Protein AF-A0A5N6D4D4-F1 (afdb_monomer)

Foldseek 3Di:
DDDPVVVCCPPVVNVDPDDDDDDLVRVQVVVQVCLQPDPFDKDKWWWAQDPDPPPVRHRPIDTDDQVVQCVFLVDRLLPDDWQAQVVVVCVSRVRPRTFKMKIFAWGAHPLQVVPDDGQWADDPDPFKIKGKTFTQKMWMWGWDFDDPDPGSIGIHIDIADRNGTWIWIAMFTWDKDWDPCVVPVVVPPPVVNVVLVVVCVVPVPPPDTDIDGDGPPPVRVVRVDQIDGPPDDPPDPVRVVCVPPVSHD

Solvent-accessible surface area (backbone atoms only — not comparable to full-atom values): 14649 Å² total; per-residue (Å²): 134,91,55,81,80,79,65,59,73,84,42,76,91,72,72,61,95,75,84,92,84,81,50,64,66,54,55,30,53,52,50,50,52,50,30,50,67,48,84,52,68,79,45,69,49,30,30,22,69,46,84,62,84,52,76,92,43,65,88,37,67,40,82,46,59,65,67,60,42,43,74,65,32,71,49,62,69,85,74,49,61,55,68,39,51,36,73,71,47,41,77,49,34,52,88,57,47,66,44,36,35,39,37,40,17,57,20,37,43,76,77,15,60,88,67,50,78,66,44,56,41,86,50,98,50,95,54,36,34,37,38,36,49,47,38,51,42,42,37,39,24,30,73,41,82,39,63,82,93,57,79,64,26,23,26,45,42,51,65,57,48,67,55,59,48,55,36,40,37,33,49,28,42,59,42,80,46,83,44,58,55,89,86,45,41,89,83,41,60,68,68,58,51,53,54,51,56,54,52,47,72,77,37,88,63,91,83,75,84,48,63,54,78,38,77,37,78,83,64,40,81,78,38,87,51,76,68,42,70,51,96,59,66,79,93,34,69,70,45,51,53,41,44,57,71,72,70,43,125

Structure (mmCIF, N/CA/C/O backbone):
data_AF-A0A5N6D4D4-F1
#
_entry.id   AF-A0A5N6D4D4-F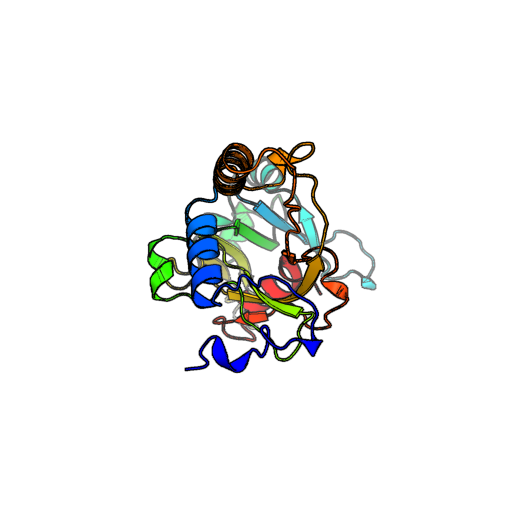1
#
loop_
_atom_site.group_PDB
_atom_site.id
_atom_site.type_symbol
_atom_site.label_atom_id
_atom_site.label_alt_id
_atom_site.label_comp_id
_atom_site.label_asym_id
_atom_site.label_entity_id
_atom_site.label_seq_id
_atom_site.pdbx_PDB_ins_code
_atom_site.Cartn_x
_atom_site.Cartn_y
_atom_site.Cartn_z
_atom_site.occupancy
_atom_site.B_iso_or_equiv
_atom_site.auth_seq_id
_atom_site.auth_comp_id
_atom_site.auth_asym_id
_atom_site.auth_atom_id
_atom_site.pdbx_PDB_model_num
ATOM 1 N N . MET A 1 1 ? -1.996 -14.706 28.372 1.00 36.59 1 MET A N 1
ATOM 2 C CA . MET A 1 1 ? -3.204 -13.914 28.051 1.00 36.59 1 MET A CA 1
ATOM 3 C C . MET A 1 1 ? -3.271 -12.768 29.044 1.00 36.59 1 MET A C 1
ATOM 5 O O . MET A 1 1 ? -3.453 -13.036 30.222 1.00 36.59 1 MET A O 1
ATOM 9 N N . ASN A 1 2 ? -3.067 -11.525 28.604 1.00 40.97 2 ASN A N 1
ATOM 10 C CA . ASN A 1 2 ? -3.235 -10.360 29.477 1.00 40.97 2 ASN A CA 1
ATOM 11 C C . ASN A 1 2 ? -4.727 -10.016 29.513 1.00 40.97 2 ASN A C 1
ATOM 13 O O . ASN A 1 2 ? -5.276 -9.545 28.520 1.00 40.97 2 ASN A O 1
ATOM 17 N N . ASN A 1 3 ? -5.387 -10.354 30.620 1.00 45.22 3 ASN A N 1
ATOM 18 C CA . ASN A 1 3 ? -6.798 -10.061 30.861 1.00 45.22 3 ASN A CA 1
ATOM 19 C C . ASN A 1 3 ? -6.965 -8.599 31.330 1.00 45.22 3 ASN A C 1
ATOM 21 O O . ASN A 1 3 ? -6.009 -7.998 31.821 1.00 45.22 3 ASN A O 1
ATOM 25 N N . ALA A 1 4 ? -8.170 -8.035 31.219 1.00 50.56 4 ALA A N 1
ATOM 26 C CA . ALA A 1 4 ? -8.501 -6.651 31.586 1.00 50.56 4 ALA A CA 1
ATOM 27 C C . ALA A 1 4 ? -8.098 -6.270 33.030 1.00 50.56 4 ALA A C 1
ATOM 29 O O . ALA A 1 4 ? -7.814 -5.107 33.304 1.00 50.56 4 ALA A O 1
ATOM 30 N N . GLN A 1 5 ? -7.984 -7.256 33.929 1.00 55.12 5 GLN A N 1
ATOM 31 C CA . GLN A 1 5 ? -7.515 -7.079 35.310 1.00 55.12 5 GLN A CA 1
ATOM 32 C C . GLN A 1 5 ? -6.081 -6.539 35.429 1.00 55.12 5 GLN A C 1
ATOM 34 O O . GLN A 1 5 ? -5.747 -5.936 36.442 1.00 55.12 5 GLN A O 1
ATOM 39 N N . ALA A 1 6 ? -5.237 -6.707 34.406 1.00 60.06 6 ALA A N 1
ATOM 40 C CA . ALA A 1 6 ? -3.868 -6.189 34.419 1.00 60.06 6 ALA A CA 1
ATOM 41 C C . ALA A 1 6 ? -3.790 -4.661 34.243 1.00 60.06 6 ALA A C 1
ATOM 43 O O . ALA A 1 6 ? -2.719 -4.084 34.400 1.00 60.06 6 ALA A O 1
ATOM 44 N N . SER A 1 7 ? -4.895 -4.002 33.878 1.00 57.81 7 SER A N 1
ATOM 45 C CA . SER A 1 7 ? -4.871 -2.583 33.527 1.00 57.81 7 SER A CA 1
ATOM 46 C C . SER A 1 7 ? -5.023 -1.638 34.730 1.00 57.81 7 SER A C 1
ATOM 48 O O . SER A 1 7 ? -4.896 -0.439 34.536 1.00 57.81 7 SER A O 1
ATOM 50 N N . HIS A 1 8 ? -5.284 -2.137 35.949 1.00 65.69 8 HIS A N 1
ATOM 51 C CA . HIS A 1 8 ? -5.485 -1.356 37.192 1.00 65.69 8 HIS A CA 1
ATOM 52 C C . HIS A 1 8 ? -6.479 -0.174 37.110 1.00 65.69 8 HIS A C 1
ATOM 54 O O . HIS A 1 8 ? -6.595 0.592 38.059 1.00 65.69 8 HIS A O 1
ATOM 60 N N . LEU A 1 9 ? -7.257 -0.056 36.028 1.00 62.72 9 LEU A N 1
ATOM 61 C CA . LEU A 1 9 ? -8.084 1.119 35.720 1.00 62.72 9 LEU A CA 1
ATOM 62 C C . LEU A 1 9 ? -9.236 1.356 36.712 1.00 62.72 9 LEU A C 1
ATOM 64 O O . LEU A 1 9 ? -9.821 2.429 36.716 1.00 62.72 9 LEU A O 1
ATOM 68 N N . SER A 1 10 ? -9.548 0.371 37.556 1.00 64.31 10 SER A N 1
ATOM 69 C CA . SER A 1 10 ? -10.516 0.485 38.648 1.00 64.31 10 SER A CA 1
ATOM 70 C C . SER A 1 10 ? -9.907 0.995 39.961 1.00 64.31 10 SER A C 1
ATOM 72 O O . SER A 1 10 ? -10.592 0.967 40.982 1.00 64.31 10 SER A O 1
ATOM 74 N N . SER A 1 11 ? -8.618 1.369 39.992 1.00 70.81 11 SER A N 1
ATOM 75 C CA . SER A 1 11 ? -8.040 1.988 41.190 1.00 70.81 11 SER A CA 1
ATOM 76 C C . SER A 1 11 ? -8.720 3.328 41.447 1.00 70.81 11 SER A C 1
ATOM 78 O O . SER A 1 11 ? -8.802 4.165 40.547 1.00 70.81 11 SER A O 1
ATOM 80 N N . ALA A 1 12 ? -9.150 3.545 42.692 1.00 70.50 12 ALA A N 1
ATOM 81 C CA . ALA A 1 12 ? -9.706 4.821 43.132 1.00 70.50 12 ALA A CA 1
ATOM 82 C C . ALA A 1 12 ? -8.716 5.986 42.930 1.00 70.50 12 ALA A C 1
ATOM 84 O O . ALA A 1 12 ? -9.143 7.124 42.759 1.00 70.50 12 ALA A O 1
ATOM 85 N N . ASP A 1 13 ? -7.411 5.693 42.867 1.00 75.50 13 ASP A N 1
ATOM 86 C CA . ASP A 1 13 ? -6.347 6.672 42.617 1.00 75.50 13 ASP A CA 1
ATOM 87 C C . ASP A 1 13 ? -6.445 7.343 41.236 1.00 75.50 13 ASP A C 1
ATOM 89 O O . ASP A 1 13 ? -5.885 8.419 41.037 1.00 75.50 13 ASP A O 1
ATOM 93 N N . TYR A 1 14 ? -7.145 6.725 40.276 1.00 70.69 14 TYR A N 1
ATOM 94 C CA . TYR A 1 14 ? -7.327 7.280 38.932 1.00 70.69 14 TYR A CA 1
ATOM 95 C C . TYR A 1 14 ? -8.563 8.181 38.800 1.00 70.69 14 TYR A C 1
ATOM 97 O O . TYR A 1 14 ? -8.671 8.906 37.816 1.00 70.69 14 TYR A O 1
ATOM 105 N N . GLY A 1 15 ? -9.483 8.157 39.773 1.00 67.38 15 GLY A N 1
ATOM 106 C CA . GLY A 1 15 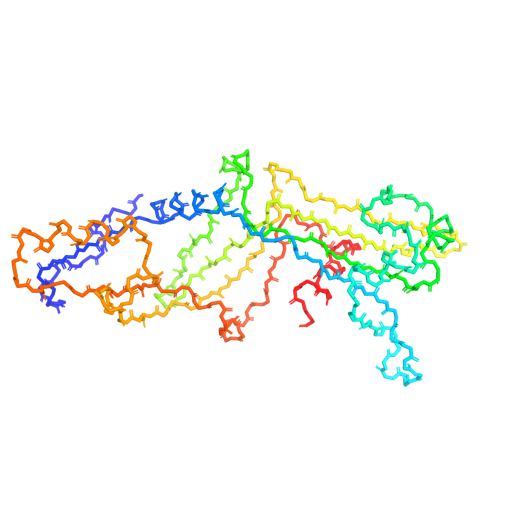? -10.640 9.060 39.811 1.00 67.38 15 GLY A CA 1
ATOM 107 C C . GLY A 1 15 ? -11.682 8.866 38.700 1.00 67.38 15 GLY A C 1
ATOM 108 O O . GLY A 1 15 ? -12.474 9.773 38.468 1.00 67.38 15 GLY A O 1
ATOM 109 N N . TYR A 1 16 ? -11.691 7.722 38.006 1.00 68.00 16 TYR A N 1
ATOM 110 C CA . TYR A 1 16 ? -12.704 7.402 36.993 1.00 68.00 16 TYR A CA 1
ATOM 111 C C . TYR A 1 16 ? -13.916 6.696 37.617 1.00 68.00 16 TYR A C 1
ATOM 113 O O . TYR A 1 16 ? -13.750 5.708 38.332 1.00 68.00 16 TYR A O 1
ATOM 121 N N . ASP A 1 17 ? -15.131 7.140 37.281 1.00 65.12 17 ASP A N 1
ATOM 122 C CA . ASP A 1 17 ? -16.377 6.493 37.728 1.00 65.12 17 ASP A CA 1
ATOM 123 C C . ASP A 1 17 ? -16.655 5.173 36.988 1.00 65.12 17 ASP A C 1
ATOM 125 O O . ASP A 1 17 ? -17.178 4.214 37.557 1.00 65.12 17 ASP A O 1
ATOM 129 N N . PHE A 1 18 ? -16.285 5.100 35.706 1.00 62.00 18 PHE A N 1
ATOM 130 C CA . PHE A 1 18 ? -16.355 3.886 34.899 1.00 62.00 18 PHE A CA 1
ATOM 131 C C . PHE A 1 18 ? -15.291 3.905 33.800 1.00 62.00 18 PHE A C 1
ATOM 133 O O . PHE A 1 18 ? -14.863 4.959 33.334 1.00 62.00 18 PHE A O 1
ATOM 140 N N . VAL A 1 19 ? -14.873 2.718 33.360 1.00 65.31 19 VAL A N 1
ATOM 141 C CA . VAL A 1 19 ? -13.868 2.560 32.306 1.00 65.31 19 VAL A CA 1
ATOM 142 C C . VAL A 1 19 ? -14.358 1.550 31.282 1.00 65.31 19 VAL A C 1
ATOM 144 O O . VAL A 1 19 ? -14.679 0.411 31.620 1.00 65.31 19 VAL A O 1
ATOM 147 N N . VAL A 1 20 ? -14.378 1.961 30.014 1.00 68.19 20 VAL A N 1
ATOM 148 C CA . VAL A 1 20 ? -14.686 1.089 28.877 1.00 68.19 20 VAL A CA 1
ATOM 149 C C . VAL A 1 20 ? -13.394 0.801 28.124 1.00 68.19 20 VAL A C 1
ATOM 151 O O . VAL A 1 20 ? -12.689 1.715 27.708 1.00 68.19 20 VAL A O 1
ATOM 154 N N . ALA A 1 21 ? -13.078 -0.479 27.941 1.00 70.75 21 ALA A N 1
ATOM 155 C CA . ALA A 1 21 ? -11.877 -0.918 27.241 1.00 70.75 21 ALA A CA 1
ATOM 156 C C . ALA A 1 21 ? -12.230 -1.859 26.086 1.00 70.75 21 ALA A C 1
ATOM 158 O O . ALA A 1 21 ? -13.178 -2.639 26.163 1.00 70.75 21 ALA A O 1
ATOM 159 N N . THR A 1 22 ? -11.423 -1.820 25.026 1.00 78.94 22 THR A N 1
ATOM 160 C CA . THR A 1 22 ? -11.503 -2.763 23.905 1.00 78.94 22 THR A CA 1
ATOM 161 C C . THR A 1 22 ? -10.192 -3.525 23.751 1.00 78.94 22 THR A C 1
ATOM 163 O O . THR A 1 22 ? -9.123 -3.065 24.159 1.00 78.94 22 THR A O 1
ATOM 166 N N . THR A 1 23 ? -10.257 -4.720 23.169 1.00 85.62 23 THR A N 1
ATOM 167 C CA . THR A 1 23 ? -9.063 -5.529 22.910 1.00 85.62 23 THR A CA 1
ATOM 168 C C . THR A 1 23 ? -8.414 -5.111 21.591 1.00 85.62 23 THR A C 1
ATOM 170 O O . THR A 1 23 ? -9.090 -4.683 20.655 1.00 85.62 23 THR A O 1
ATOM 173 N N . GLN A 1 24 ? -7.097 -5.316 21.459 1.00 86.75 24 GLN A N 1
ATOM 174 C CA . GLN A 1 24 ? -6.412 -5.143 20.169 1.00 86.75 24 GLN A CA 1
ATOM 175 C C . GLN A 1 24 ? -7.059 -6.012 19.078 1.00 86.75 24 GLN A C 1
ATOM 177 O O . GLN A 1 24 ? -7.160 -5.589 17.929 1.00 86.75 24 GLN A O 1
ATOM 182 N N . GLN A 1 25 ? -7.536 -7.208 19.437 1.00 90.00 25 GLN A N 1
ATOM 183 C CA . GLN A 1 25 ? -8.268 -8.076 18.519 1.00 90.00 25 GLN A CA 1
ATOM 184 C C . GLN A 1 25 ? -9.569 -7.423 18.035 1.00 90.00 25 GLN A C 1
ATOM 186 O O . GLN A 1 25 ? -9.845 -7.461 16.840 1.00 90.00 25 GLN A O 1
ATOM 191 N N . GLY A 1 26 ? -10.332 -6.790 18.932 1.00 88.12 26 GLY A N 1
ATOM 192 C CA . GLY A 1 26 ? -11.548 -6.050 18.592 1.00 88.12 26 GLY A CA 1
ATOM 193 C C . GLY A 1 26 ? -11.273 -4.884 17.643 1.00 88.12 26 GLY A C 1
ATOM 194 O O . GLY A 1 26 ? -11.908 -4.793 16.594 1.00 88.12 26 GLY A O 1
ATOM 195 N N . ILE A 1 27 ? -10.262 -4.060 17.947 1.00 88.12 27 ILE A N 1
ATOM 196 C CA . ILE A 1 27 ? -9.819 -2.958 17.069 1.00 88.12 27 ILE A CA 1
ATOM 197 C C . ILE A 1 27 ? -9.492 -3.490 15.671 1.00 88.12 27 ILE A C 1
ATOM 199 O O . ILE A 1 27 ? -9.990 -2.979 14.671 1.00 88.12 27 ILE A O 1
ATOM 203 N N . ASN A 1 28 ? -8.686 -4.550 15.588 1.00 93.00 28 ASN A N 1
ATOM 204 C CA . ASN A 1 28 ? -8.265 -5.107 14.306 1.00 93.00 28 ASN A CA 1
ATOM 205 C C . ASN A 1 28 ? -9.401 -5.779 13.538 1.00 93.00 28 ASN A C 1
ATOM 207 O O . ASN A 1 28 ? -9.425 -5.679 12.316 1.00 93.00 28 ASN A O 1
ATOM 211 N N . ALA A 1 29 ? -10.350 -6.429 14.211 1.00 91.12 29 ALA A N 1
ATOM 212 C CA . ALA A 1 29 ? -11.529 -6.985 13.556 1.00 91.12 29 ALA A CA 1
ATOM 213 C C . ALA A 1 29 ? -12.364 -5.878 12.891 1.00 91.12 29 ALA A C 1
ATOM 215 O O . ALA A 1 29 ? -12.729 -6.004 11.720 1.00 91.12 29 ALA A O 1
ATOM 216 N N . THR A 1 30 ? -12.594 -4.768 13.599 1.00 89.44 30 THR A N 1
ATOM 217 C CA . THR A 1 30 ? -13.314 -3.604 13.065 1.00 89.44 30 THR A CA 1
ATOM 218 C C . THR A 1 30 ? -12.546 -2.937 11.927 1.00 89.44 30 THR A C 1
ATOM 220 O O . THR A 1 30 ? -13.118 -2.718 10.862 1.00 89.44 30 THR A O 1
ATOM 223 N N . MET A 1 31 ? -11.243 -2.689 12.093 1.00 90.12 31 MET A N 1
ATOM 224 C CA . MET A 1 31 ? -10.402 -2.083 11.052 1.00 90.12 31 MET A CA 1
ATOM 225 C C . MET A 1 31 ? -10.331 -2.950 9.794 1.00 90.12 31 MET A C 1
ATOM 227 O O . MET A 1 31 ? -10.470 -2.437 8.687 1.00 90.12 31 MET A O 1
ATOM 231 N N . LYS A 1 32 ? -10.170 -4.272 9.941 1.00 92.81 32 LYS A N 1
ATOM 232 C CA . LYS A 1 32 ? -10.175 -5.203 8.804 1.00 92.81 32 LYS A CA 1
ATOM 233 C C . LYS A 1 32 ? -11.527 -5.182 8.099 1.00 92.81 32 LYS A C 1
ATOM 235 O O . LYS A 1 32 ? -11.573 -5.089 6.878 1.00 92.81 32 LYS A O 1
ATOM 240 N N . ARG A 1 33 ? -12.635 -5.202 8.846 1.00 90.31 33 ARG A N 1
ATOM 241 C CA . ARG A 1 33 ? -13.977 -5.090 8.259 1.00 90.31 33 ARG A CA 1
ATOM 242 C C . ARG A 1 33 ? -14.141 -3.786 7.481 1.00 90.31 33 ARG A C 1
ATOM 244 O O . ARG A 1 33 ? -14.589 -3.844 6.343 1.00 90.31 33 ARG A O 1
ATOM 251 N N . PHE A 1 34 ? -13.747 -2.658 8.068 1.00 88.94 34 PHE A N 1
ATOM 252 C CA . PHE A 1 34 ? -13.798 -1.349 7.422 1.00 88.94 34 PHE A CA 1
ATOM 253 C C . PHE A 1 34 ? -12.976 -1.329 6.127 1.00 88.94 34 PHE A C 1
ATOM 255 O O . PHE A 1 34 ? -13.518 -1.019 5.068 1.00 88.94 34 PHE A O 1
ATOM 262 N N . MET A 1 35 ? -11.715 -1.768 6.176 1.00 91.50 35 MET A N 1
ATOM 263 C CA . MET A 1 35 ? -10.825 -1.824 5.008 1.00 91.50 35 MET A CA 1
ATOM 264 C C . MET A 1 35 ? -11.305 -2.795 3.923 1.00 91.50 35 MET A C 1
ATOM 266 O O . MET A 1 35 ? -11.030 -2.579 2.746 1.00 91.50 35 MET A O 1
ATOM 270 N N . ALA A 1 36 ? -12.030 -3.854 4.293 1.00 91.69 36 ALA A N 1
ATOM 271 C CA . ALA A 1 36 ? -12.611 -4.807 3.347 1.00 91.69 36 ALA A CA 1
ATOM 272 C C . ALA A 1 36 ? -13.864 -4.270 2.638 1.00 91.69 36 ALA A C 1
ATOM 274 O O . ALA A 1 36 ? -14.274 -4.814 1.610 1.00 91.69 36 ALA A O 1
ATOM 275 N N . THR A 1 37 ? -14.507 -3.250 3.210 1.00 89.88 37 THR A N 1
ATOM 276 C CA . THR A 1 37 ? -15.691 -2.581 2.646 1.00 89.88 37 THR A CA 1
ATOM 277 C C . THR A 1 37 ? -15.383 -1.213 2.049 1.00 89.88 37 THR A C 1
ATOM 279 O O . THR A 1 37 ? -16.261 -0.619 1.435 1.00 89.88 37 THR A O 1
ATOM 282 N N . LEU A 1 38 ? -14.163 -0.712 2.244 1.00 89.50 38 LEU A N 1
ATOM 283 C CA . LEU A 1 38 ? -13.726 0.581 1.744 1.00 89.50 38 LEU A CA 1
ATOM 284 C C . LEU A 1 38 ? -13.669 0.568 0.212 1.00 89.50 38 LEU A C 1
ATOM 286 O O . LEU A 1 38 ? -13.004 -0.282 -0.384 1.00 89.50 38 LEU A O 1
ATOM 290 N N . ASP A 1 39 ? -14.330 1.541 -0.409 1.00 89.31 39 ASP A N 1
ATOM 291 C CA . ASP A 1 39 ? -14.246 1.798 -1.847 1.00 89.31 39 ASP A CA 1
ATOM 292 C C . ASP A 1 39 ? -13.323 2.994 -2.108 1.00 89.31 39 ASP A C 1
ATOM 294 O O . ASP A 1 39 ? -13.753 4.112 -2.383 1.00 89.31 39 ASP A O 1
ATOM 298 N N . ALA A 1 40 ? -12.021 2.777 -1.907 1.00 91.31 40 ALA A N 1
ATOM 299 C CA . ALA A 1 40 ? -11.014 3.798 -2.169 1.00 91.31 40 ALA A CA 1
ATOM 300 C C . ALA A 1 40 ? -10.757 3.922 -3.681 1.00 91.31 40 ALA A C 1
ATOM 302 O O . ALA A 1 40 ? -10.784 2.906 -4.3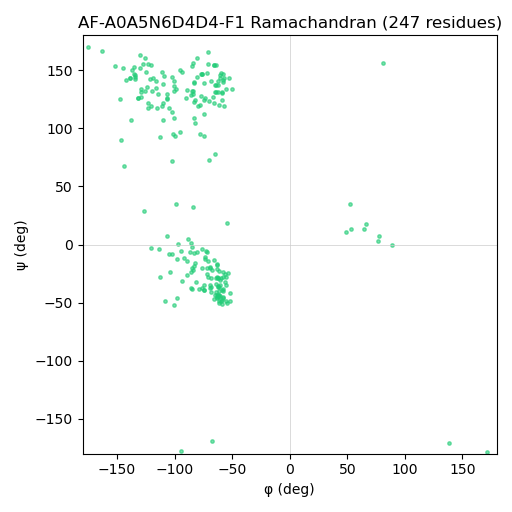84 1.00 91.31 40 ALA A O 1
ATOM 303 N N . PRO A 1 41 ? -10.443 5.121 -4.204 1.00 94.56 41 PRO A N 1
ATOM 304 C CA . PRO A 1 41 ? -10.035 5.279 -5.596 1.00 94.56 41 PRO A CA 1
ATOM 305 C C . PRO A 1 41 ? -8.696 4.579 -5.870 1.00 94.56 41 PRO A C 1
ATOM 307 O O . PRO A 1 41 ? -7.865 4.410 -4.975 1.00 94.56 41 PRO A O 1
ATOM 310 N N . LEU A 1 42 ? -8.480 4.193 -7.129 1.00 94.38 42 LEU A N 1
ATOM 311 C CA . LEU A 1 42 ? -7.165 3.766 -7.598 1.00 94.38 42 LEU A CA 1
ATOM 312 C C . LEU A 1 42 ? -6.296 5.006 -7.758 1.00 94.38 42 LEU A C 1
ATOM 314 O O . LEU A 1 42 ? -6.665 5.935 -8.475 1.00 94.38 42 LEU A O 1
ATOM 318 N N . ILE A 1 43 ? -5.147 5.009 -7.101 1.00 93.00 43 ILE A N 1
ATOM 319 C CA . ILE A 1 43 ? -4.159 6.073 -7.214 1.00 93.00 43 ILE A CA 1
ATOM 320 C C . ILE A 1 43 ? -3.006 5.529 -8.038 1.00 93.00 43 ILE A C 1
ATOM 322 O O . ILE A 1 43 ? -2.485 4.460 -7.736 1.00 93.00 43 ILE A O 1
ATOM 326 N N . SER A 1 44 ? -2.592 6.272 -9.057 1.00 93.94 44 SER A N 1
ATOM 327 C CA . SER A 1 44 ? -1.401 5.972 -9.846 1.00 93.94 44 SER A CA 1
ATOM 328 C C . SER A 1 44 ? -0.388 7.102 -9.739 1.00 93.94 44 SER A C 1
ATOM 330 O O . SER A 1 44 ? -0.759 8.282 -9.728 1.00 93.94 44 SER A O 1
ATOM 332 N N . ARG A 1 45 ? 0.888 6.737 -9.712 1.00 92.88 45 ARG A N 1
ATOM 333 C CA . ARG A 1 45 ? 2.027 7.646 -9.822 1.00 92.88 45 ARG A CA 1
ATOM 334 C C . ARG A 1 45 ? 2.985 7.077 -10.844 1.00 92.88 45 ARG A C 1
ATOM 336 O O . ARG A 1 45 ? 3.352 5.908 -10.768 1.00 92.88 45 ARG A O 1
ATOM 343 N N . CYS A 1 46 ? 3.323 7.888 -11.829 1.00 93.56 46 CYS A N 1
ATOM 344 C CA . CYS A 1 46 ? 4.176 7.493 -12.932 1.00 93.56 46 CYS A CA 1
ATOM 345 C C . CYS A 1 46 ? 5.320 8.485 -13.059 1.00 93.56 46 CYS A C 1
ATOM 347 O O . CYS A 1 46 ? 5.184 9.638 -12.652 1.00 93.56 46 CYS A O 1
ATOM 349 N N . TYR A 1 47 ? 6.430 8.041 -13.634 1.00 92.31 47 TYR A N 1
ATOM 350 C CA . TYR A 1 47 ? 7.666 8.803 -13.646 1.00 92.31 47 TYR A CA 1
ATOM 351 C C . TYR A 1 47 ? 8.368 8.707 -14.997 1.00 92.31 47 TYR A C 1
ATOM 353 O O . TYR A 1 47 ? 8.393 7.657 -15.648 1.00 92.31 47 TYR A O 1
ATOM 361 N N . LYS A 1 48 ? 8.980 9.821 -15.394 1.00 90.69 48 LYS A N 1
ATOM 362 C CA . LYS A 1 48 ? 9.893 9.918 -16.539 1.00 90.69 48 LYS A CA 1
ATOM 363 C C . LYS A 1 48 ? 11.191 10.616 -16.119 1.00 90.69 48 LYS A C 1
ATOM 365 O O . LYS A 1 48 ? 11.191 11.266 -15.068 1.00 90.69 48 LYS A O 1
ATOM 370 N N . PRO A 1 49 ? 12.284 10.511 -16.896 1.00 88.81 49 PRO A N 1
ATOM 371 C CA . PRO A 1 49 ? 13.523 11.206 -16.596 1.00 88.81 49 PRO A CA 1
ATOM 372 C C . PRO A 1 49 ? 13.281 12.709 -16.519 1.00 88.81 49 PRO A C 1
ATOM 374 O O . PRO A 1 49 ? 12.538 13.273 -17.327 1.00 88.81 49 PRO A O 1
ATOM 377 N N . ASP A 1 50 ? 13.921 13.347 -15.552 1.00 88.31 50 ASP A N 1
ATOM 378 C CA . ASP A 1 50 ? 14.002 14.796 -15.496 1.00 88.31 50 ASP A CA 1
ATOM 379 C C . ASP A 1 50 ? 14.822 15.299 -16.701 1.00 88.31 50 ASP A C 1
ATOM 381 O O . ASP A 1 50 ? 15.962 14.857 -16.880 1.00 88.31 50 ASP A O 1
ATOM 385 N N . PRO A 1 51 ? 14.262 16.165 -17.569 1.00 86.06 51 PRO A N 1
ATOM 386 C CA . PRO A 1 51 ? 14.988 16.695 -18.719 1.00 86.06 51 PRO A CA 1
ATOM 387 C C . PRO A 1 51 ? 16.008 17.784 -18.347 1.00 86.06 51 PRO A C 1
ATOM 389 O O . PRO A 1 51 ? 16.697 18.274 -19.244 1.00 86.06 51 PRO A O 1
ATOM 392 N N . ASP A 1 52 ? 16.085 18.205 -17.078 1.00 85.75 52 ASP A N 1
ATOM 393 C CA . ASP A 1 52 ? 17.022 19.235 -16.626 1.00 85.75 52 ASP A CA 1
ATOM 394 C C . ASP A 1 52 ? 18.486 18.822 -16.904 1.00 85.75 52 ASP A C 1
ATOM 396 O O . ASP A 1 52 ? 18.922 17.748 -16.474 1.00 85.75 52 ASP A O 1
ATOM 400 N N . PRO A 1 53 ? 19.267 19.644 -17.635 1.00 80.81 53 PRO A N 1
ATOM 401 C CA . PRO A 1 53 ? 20.659 19.338 -17.944 1.00 80.81 53 PRO A CA 1
ATOM 402 C C . PRO A 1 53 ? 21.614 19.475 -16.745 1.00 80.81 53 PRO A C 1
ATOM 404 O O . PRO A 1 53 ? 22.797 19.162 -16.907 1.00 80.81 53 PRO A O 1
ATOM 407 N N . ASP A 1 54 ? 21.162 19.952 -15.578 1.00 86.88 54 ASP A N 1
ATOM 408 C CA . ASP A 1 54 ? 21.985 20.059 -14.369 1.00 86.88 54 ASP A CA 1
ATOM 409 C C . ASP A 1 54 ? 22.575 18.687 -13.970 1.00 86.88 54 ASP A C 1
ATOM 411 O O . ASP A 1 54 ? 21.834 17.754 -13.637 1.00 86.88 54 ASP A O 1
ATOM 415 N N . PRO A 1 55 ? 23.915 18.537 -13.932 1.00 81.88 55 PRO A N 1
ATOM 416 C CA . PRO A 1 55 ? 24.565 17.309 -13.486 1.00 81.88 55 PRO A CA 1
ATOM 417 C C . PRO A 1 55 ? 24.145 16.849 -12.085 1.00 81.88 55 PRO A C 1
ATOM 419 O O . PRO A 1 55 ? 24.165 15.646 -11.823 1.00 81.88 55 PRO A O 1
ATOM 422 N N . ALA A 1 56 ? 23.748 17.769 -11.198 1.00 81.69 56 ALA A N 1
ATOM 423 C CA . ALA A 1 56 ? 23.259 17.443 -9.857 1.00 81.69 56 ALA A CA 1
ATOM 424 C C . ALA A 1 56 ? 21.892 16.735 -9.870 1.00 81.69 56 ALA A C 1
ATOM 426 O O . ALA A 1 56 ? 21.536 16.074 -8.896 1.00 81.69 56 ALA A O 1
ATOM 427 N N . ARG A 1 57 ? 21.141 16.844 -10.973 1.00 76.00 57 ARG A N 1
ATOM 428 C CA . ARG A 1 57 ? 19.829 16.213 -11.188 1.00 76.00 57 ARG A CA 1
ATOM 429 C C . ARG A 1 57 ? 19.893 15.034 -12.153 1.00 76.00 57 ARG A C 1
ATOM 431 O O . ARG A 1 57 ? 18.866 14.469 -12.520 1.00 76.00 57 ARG A O 1
ATOM 438 N N . ARG A 1 58 ? 21.093 14.623 -12.568 1.00 74.50 58 ARG A N 1
ATOM 439 C CA . ARG A 1 58 ? 21.265 13.497 -13.485 1.00 74.50 58 ARG A CA 1
ATOM 440 C C . ARG A 1 58 ? 20.706 12.214 -12.86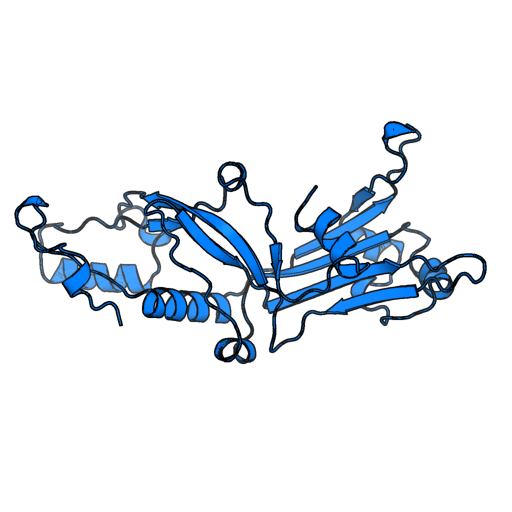0 1.00 74.50 58 ARG A C 1
ATOM 442 O O . ARG A 1 58 ? 21.184 11.769 -11.823 1.00 74.50 58 ARG A O 1
ATOM 449 N N . GLY A 1 59 ? 19.716 11.612 -13.519 1.00 75.31 59 GLY A N 1
ATOM 450 C CA . GLY A 1 59 ? 19.009 10.426 -13.017 1.00 75.31 59 GLY A CA 1
ATOM 451 C C . GLY A 1 59 ? 17.794 10.740 -12.136 1.00 75.31 59 GLY A C 1
ATOM 452 O O . GLY A 1 59 ? 17.107 9.812 -11.713 1.00 75.31 59 GLY A O 1
ATOM 453 N N . ALA A 1 60 ? 17.492 12.021 -11.895 1.00 84.44 60 ALA A N 1
ATOM 454 C CA . ALA A 1 60 ? 16.243 12.422 -11.269 1.00 84.44 60 ALA A CA 1
ATOM 455 C C . ALA A 1 60 ? 15.049 12.059 -12.160 1.00 84.44 60 ALA A C 1
ATOM 457 O O . ALA A 1 60 ? 15.144 11.945 -13.386 1.00 84.44 60 ALA A O 1
ATOM 458 N N . LYS A 1 61 ? 13.906 11.880 -11.505 1.00 88.62 61 LYS A N 1
ATOM 459 C CA . LYS A 1 61 ? 12.631 11.534 -12.120 1.00 88.62 61 LYS A CA 1
ATOM 460 C C . LYS A 1 61 ? 11.622 12.622 -11.786 1.00 88.62 61 LYS A C 1
ATOM 462 O O . LYS A 1 61 ? 11.609 13.122 -10.662 1.00 88.62 61 LYS A O 1
ATOM 467 N N . ILE A 1 62 ? 10.761 12.954 -12.739 1.00 90.25 62 ILE A N 1
ATOM 468 C CA . ILE A 1 62 ? 9.613 13.829 -12.499 1.00 90.25 62 ILE A CA 1
ATOM 469 C C . ILE A 1 62 ? 8.323 13.025 -12.581 1.00 90.25 62 ILE A C 1
ATOM 471 O O . ILE A 1 62 ? 8.174 12.152 -13.442 1.00 90.25 62 ILE A O 1
ATOM 475 N N . GLU A 1 63 ? 7.408 13.313 -11.658 1.00 91.94 63 GLU A N 1
ATOM 476 C CA . GLU A 1 63 ? 6.085 12.701 -11.638 1.00 91.94 63 GLU A CA 1
ATOM 477 C C . GLU A 1 63 ? 5.254 13.191 -12.828 1.00 91.94 63 GLU A C 1
ATOM 479 O O . GLU A 1 63 ? 5.286 14.366 -13.200 1.00 91.94 63 GLU A O 1
ATOM 484 N N . VAL A 1 64 ? 4.498 12.272 -13.413 1.00 90.25 64 VAL A N 1
ATOM 485 C CA . VAL A 1 64 ? 3.581 12.500 -14.525 1.00 90.25 64 VAL A CA 1
ATOM 486 C C . VAL A 1 64 ? 2.272 11.759 -14.281 1.00 90.25 64 VAL A C 1
ATOM 488 O O . VAL A 1 64 ? 2.233 10.713 -13.625 1.00 90.25 64 VAL A O 1
ATOM 491 N N . SER A 1 65 ? 1.178 12.300 -14.813 1.00 90.56 65 SER A N 1
ATOM 492 C CA . SER A 1 65 ? -0.133 11.665 -14.680 1.00 90.56 65 SER A CA 1
ATOM 493 C C . SER A 1 65 ? -0.272 10.460 -15.620 1.00 90.56 65 SER A C 1
ATOM 495 O O . SER A 1 65 ? 0.255 10.450 -16.734 1.00 90.56 65 SER A O 1
ATOM 497 N N . HIS A 1 66 ? -1.022 9.440 -15.187 1.00 91.06 66 HIS A N 1
ATOM 498 C CA . HIS A 1 66 ? -1.349 8.281 -16.033 1.00 91.06 66 HIS A CA 1
ATOM 499 C C . HIS A 1 66 ? -2.100 8.704 -17.304 1.00 91.06 66 HIS A C 1
ATOM 501 O O . HIS A 1 66 ? -1.766 8.257 -18.400 1.00 91.06 66 HIS A O 1
ATOM 507 N N . ASP A 1 67 ? -3.012 9.671 -17.191 1.00 89.75 67 ASP A N 1
ATOM 508 C CA . ASP A 1 67 ? -3.751 10.223 -18.329 1.00 89.75 67 ASP A CA 1
ATOM 509 C C . ASP A 1 67 ? -2.840 10.817 -19.416 1.00 89.75 67 ASP A C 1
ATOM 511 O O . ASP A 1 67 ? -3.122 10.682 -20.610 1.00 89.75 67 ASP A O 1
ATOM 515 N N . GLU A 1 68 ? -1.747 11.489 -19.046 1.00 87.94 68 GLU A N 1
ATOM 516 C CA . GLU A 1 68 ? -0.793 12.035 -20.019 1.00 87.94 68 GLU A CA 1
ATOM 517 C C . GLU A 1 68 ? -0.014 10.943 -20.759 1.00 87.94 68 GLU A C 1
ATOM 519 O O . GLU A 1 68 ? 0.215 11.068 -21.971 1.00 87.94 68 GLU A O 1
ATOM 524 N N . ILE A 1 69 ? 0.335 9.856 -20.063 1.00 88.31 69 ILE A N 1
ATOM 525 C CA . ILE A 1 69 ? 0.951 8.674 -20.678 1.00 88.31 69 ILE A CA 1
ATOM 526 C C . ILE A 1 69 ? -0.010 8.087 -21.704 1.00 88.31 69 ILE A C 1
ATOM 528 O O . ILE A 1 69 ? 0.360 7.910 -22.866 1.00 88.31 69 ILE A O 1
ATOM 532 N N . MET A 1 70 ? -1.265 7.862 -21.314 1.00 89.06 70 MET A N 1
ATOM 533 C CA . MET A 1 70 ? -2.269 7.263 -22.192 1.00 89.06 70 MET A CA 1
ATOM 534 C C . MET A 1 70 ? -2.561 8.122 -23.425 1.00 89.06 70 MET A C 1
ATOM 536 O O . MET A 1 70 ? -2.727 7.583 -24.521 1.00 89.06 70 MET A O 1
ATOM 540 N N . LYS A 1 71 ? -2.552 9.454 -23.294 1.00 87.06 71 LYS A N 1
ATOM 541 C CA . LYS A 1 71 ? -2.717 10.377 -24.432 1.00 87.06 71 LYS A CA 1
ATOM 542 C C . LYS A 1 71 ? -1.584 10.274 -25.456 1.00 87.06 71 LYS A C 1
ATOM 544 O O . LYS A 1 71 ? -1.839 10.444 -26.648 1.00 87.06 71 LYS A O 1
ATOM 549 N N . THR A 1 72 ? -0.359 10.000 -25.008 1.00 84.62 72 THR A N 1
ATOM 550 C CA . THR A 1 72 ? 0.840 10.063 -25.861 1.00 84.62 72 THR A CA 1
ATOM 551 C C . THR A 1 72 ? 1.290 8.689 -26.349 1.00 84.62 72 THR A C 1
ATOM 553 O O . THR A 1 72 ? 1.472 8.486 -27.549 1.00 84.62 72 THR A O 1
ATOM 556 N N . ALA A 1 73 ? 1.455 7.736 -25.431 1.00 85.44 73 ALA A N 1
ATOM 557 C CA . ALA A 1 73 ? 1.951 6.392 -25.716 1.00 85.44 73 ALA A CA 1
ATOM 558 C C . ALA A 1 73 ? 0.848 5.433 -26.193 1.00 85.44 73 ALA A C 1
ATOM 560 O O . ALA A 1 73 ? 1.147 4.425 -26.830 1.00 85.44 73 ALA A O 1
ATOM 561 N N . LYS A 1 74 ? -0.430 5.728 -25.891 1.00 85.38 74 LYS A N 1
ATOM 562 C CA . LYS A 1 74 ? -1.602 4.877 -26.201 1.00 85.38 74 LYS A CA 1
ATOM 563 C C . LYS A 1 74 ? -1.491 3.426 -25.702 1.00 85.38 74 LYS A C 1
ATOM 565 O O . LYS A 1 74 ? -2.280 2.577 -26.106 1.00 85.38 74 LYS A O 1
ATOM 570 N N . THR A 1 75 ? -0.526 3.161 -24.830 1.00 90.12 75 THR A N 1
ATOM 571 C CA . THR A 1 75 ? -0.220 1.864 -24.236 1.00 90.12 75 THR A CA 1
ATOM 572 C C . THR A 1 75 ? -0.138 2.078 -22.736 1.00 90.12 75 THR A C 1
ATOM 574 O O . THR A 1 75 ? 0.594 2.965 -22.295 1.00 90.12 75 THR A O 1
ATOM 577 N N . ASP A 1 76 ? -0.885 1.288 -21.965 1.00 92.62 76 ASP A N 1
ATOM 578 C CA . ASP A 1 76 ? -0.808 1.340 -20.508 1.00 92.62 76 ASP A CA 1
ATOM 579 C C . ASP A 1 76 ? 0.457 0.595 -20.043 1.00 92.62 76 ASP A C 1
ATOM 581 O O . ASP A 1 76 ? 0.587 -0.603 -20.320 1.00 92.62 76 ASP A O 1
ATOM 585 N N . PRO A 1 77 ? 1.402 1.258 -19.346 1.00 93.44 77 PRO A N 1
ATOM 586 C CA . PRO A 1 77 ? 2.597 0.597 -18.822 1.00 93.44 77 PRO A CA 1
ATOM 587 C C . PRO A 1 77 ? 2.266 -0.570 -17.877 1.00 93.44 77 PRO A C 1
ATOM 589 O O . PRO A 1 77 ? 3.029 -1.534 -17.803 1.00 93.44 77 PRO A O 1
ATOM 592 N N . PHE A 1 78 ? 1.123 -0.528 -17.189 1.00 95.50 78 PHE A N 1
ATOM 593 C CA . PHE A 1 78 ? 0.691 -1.575 -16.263 1.00 95.50 78 PHE A CA 1
ATOM 594 C C . PHE A 1 78 ? 0.047 -2.787 -16.952 1.00 95.50 78 PHE A C 1
ATOM 596 O O . PHE A 1 78 ? -0.201 -3.790 -16.279 1.00 95.50 78 PHE A O 1
ATOM 603 N N . ASP A 1 79 ? -0.178 -2.742 -18.267 1.00 95.38 79 ASP A N 1
ATOM 604 C CA . ASP A 1 79 ? -0.721 -3.867 -19.044 1.00 95.38 79 ASP A CA 1
ATOM 605 C C . ASP A 1 79 ? 0.364 -4.619 -19.840 1.00 95.38 79 ASP A C 1
ATOM 607 O O . ASP A 1 79 ? 0.107 -5.685 -20.402 1.00 95.38 79 ASP A O 1
ATOM 611 N N . ILE A 1 80 ? 1.596 -4.098 -19.879 1.00 94.00 80 ILE A N 1
ATOM 612 C CA . ILE A 1 80 ? 2.734 -4.748 -20.543 1.00 94.00 80 ILE A CA 1
ATOM 613 C C . ILE A 1 80 ? 3.200 -5.950 -19.705 1.00 94.00 80 ILE A C 1
ATOM 615 O O . ILE A 1 80 ? 3.514 -5.756 -18.533 1.00 94.00 80 ILE A O 1
ATOM 619 N N . PRO A 1 81 ? 3.296 -7.173 -20.258 1.00 95.50 81 PRO A N 1
ATOM 620 C CA . PRO A 1 81 ? 3.680 -8.352 -19.481 1.00 95.50 81 PRO A CA 1
ATOM 621 C C . PRO A 1 81 ? 5.041 -8.223 -18.781 1.00 95.50 81 PRO A C 1
ATOM 623 O O . PRO A 1 81 ? 5.993 -7.672 -19.339 1.00 95.50 81 PRO A O 1
ATOM 626 N N . ASP A 1 82 ? 5.135 -8.778 -17.573 1.00 95.00 82 ASP A N 1
ATOM 627 C CA . ASP A 1 82 ? 6.398 -8.926 -16.843 1.00 95.00 82 ASP A CA 1
ATOM 628 C C . ASP A 1 82 ? 7.411 -9.746 -17.655 1.00 95.00 82 ASP A C 1
ATOM 630 O O . ASP A 1 82 ? 7.040 -10.698 -18.347 1.00 95.00 82 ASP A O 1
ATOM 634 N N . GLY A 1 83 ? 8.684 -9.362 -17.598 1.00 92.44 83 GLY A N 1
ATOM 635 C CA . GLY A 1 83 ? 9.766 -10.015 -18.334 1.00 92.44 83 GLY A CA 1
ATOM 636 C C . GLY A 1 83 ? 9.828 -9.677 -19.826 1.00 92.44 83 GLY A C 1
ATOM 637 O O . GLY A 1 83 ? 10.688 -10.213 -20.523 1.00 92.44 83 GLY A O 1
ATOM 638 N N . THR A 1 84 ? 8.961 -8.792 -20.338 1.00 93.00 84 THR A N 1
ATOM 639 C CA . THR A 1 84 ? 9.039 -8.347 -21.741 1.00 93.00 84 THR A CA 1
ATOM 640 C C . THR A 1 84 ? 10.409 -7.703 -22.000 1.00 93.00 84 THR A C 1
ATOM 642 O O . THR A 1 84 ? 10.802 -6.824 -21.228 1.00 93.00 84 THR A O 1
ATOM 645 N N . PRO A 1 85 ? 11.138 -8.072 -23.071 1.00 90.81 85 PRO A N 1
ATOM 646 C CA . PRO A 1 85 ? 12.408 -7.436 -23.406 1.00 90.81 85 PRO A CA 1
ATOM 647 C C . PRO A 1 85 ? 12.261 -5.921 -23.558 1.00 90.81 85 PRO A C 1
ATOM 649 O O . PRO A 1 85 ? 11.349 -5.435 -24.235 1.00 90.81 85 PRO A O 1
ATOM 652 N N . LEU A 1 86 ? 13.168 -5.149 -22.954 1.00 87.69 86 LEU A N 1
ATOM 653 C CA . LEU A 1 86 ? 12.986 -3.700 -22.845 1.00 87.69 86 LEU A CA 1
ATOM 654 C C . LEU A 1 86 ? 12.955 -2.996 -24.211 1.00 87.69 86 LEU A C 1
ATOM 656 O O . LEU A 1 86 ? 12.285 -1.978 -24.351 1.00 87.69 86 LEU A O 1
ATOM 660 N N . HIS A 1 87 ? 13.618 -3.536 -25.238 1.00 84.94 87 HIS A N 1
ATOM 661 C CA . HIS A 1 87 ? 13.565 -2.980 -26.594 1.00 84.94 87 HIS A CA 1
ATOM 662 C C . HIS A 1 87 ? 12.145 -3.011 -27.194 1.00 84.94 87 HIS A C 1
ATOM 664 O O . HIS A 1 87 ? 11.735 -2.040 -27.823 1.00 84.94 87 HIS A O 1
ATOM 670 N N . GLU A 1 88 ? 11.352 -4.054 -26.917 1.00 86.31 88 GLU A N 1
ATOM 671 C CA . GLU A 1 88 ? 9.953 -4.147 -27.365 1.00 86.31 88 GLU A CA 1
ATOM 672 C C . GLU A 1 88 ? 9.025 -3.189 -26.607 1.00 86.31 88 GLU A C 1
ATOM 674 O O . GLU A 1 88 ? 7.957 -2.813 -27.101 1.00 86.31 88 GLU A O 1
ATOM 679 N N . VAL A 1 89 ? 9.406 -2.813 -25.383 1.00 87.81 89 VAL A N 1
ATOM 680 C CA . VAL A 1 89 ? 8.657 -1.859 -24.555 1.00 87.81 89 VAL A CA 1
ATOM 681 C C . VAL A 1 89 ? 9.027 -0.423 -24.882 1.00 87.81 89 VAL A C 1
ATOM 683 O O . VAL A 1 89 ? 8.143 0.433 -24.944 1.00 87.81 89 VAL A O 1
ATOM 686 N N . ARG A 1 90 ? 10.311 -0.162 -25.150 1.00 77.56 90 ARG A N 1
ATOM 687 C CA . ARG A 1 90 ? 10.799 1.140 -25.605 1.00 77.56 90 ARG A CA 1
ATOM 688 C C . ARG A 1 90 ? 9.998 1.600 -26.806 1.00 77.56 90 ARG A C 1
ATOM 690 O O . ARG A 1 90 ? 9.446 2.681 -26.741 1.00 77.56 90 ARG A O 1
ATOM 697 N N . ASP A 1 91 ? 9.789 0.778 -27.824 1.00 75.81 91 ASP A N 1
ATOM 698 C CA . ASP A 1 91 ? 9.012 1.207 -28.996 1.00 75.81 91 ASP A CA 1
ATOM 699 C C . ASP A 1 91 ? 7.550 1.572 -28.670 1.00 75.81 91 ASP A C 1
ATOM 701 O O . ASP A 1 91 ? 6.972 2.454 -29.308 1.00 75.81 91 ASP A O 1
ATOM 705 N N . LYS A 1 92 ? 6.965 0.959 -27.633 1.00 78.38 92 LYS A N 1
ATOM 706 C CA . LYS A 1 92 ? 5.585 1.219 -27.185 1.00 78.38 92 LYS A CA 1
ATOM 707 C C . LYS A 1 92 ? 5.462 2.460 -26.296 1.00 78.38 92 LYS A C 1
ATOM 709 O O . LYS A 1 92 ? 4.433 3.130 -26.330 1.00 78.38 92 LYS A O 1
ATOM 714 N N . LEU A 1 93 ? 6.490 2.773 -25.504 1.00 81.25 93 LEU A N 1
ATOM 715 C CA . LEU A 1 93 ? 6.473 3.854 -24.506 1.00 81.25 93 LEU A CA 1
ATOM 716 C C . LEU A 1 93 ? 7.434 5.021 -24.823 1.00 81.25 93 LEU A C 1
ATOM 718 O O . LEU A 1 93 ? 7.421 6.034 -24.118 1.00 81.25 93 LEU A O 1
ATOM 722 N N . ASN A 1 94 ? 8.236 4.925 -25.892 1.00 66.88 94 ASN A N 1
ATOM 723 C CA . ASN A 1 94 ? 9.346 5.841 -26.208 1.00 66.88 94 ASN A CA 1
ATOM 724 C C . ASN A 1 94 ? 8.898 7.283 -26.403 1.00 66.88 94 ASN A C 1
ATOM 726 O O . ASN A 1 94 ? 9.609 8.198 -25.997 1.00 66.88 94 ASN A O 1
ATOM 730 N N . ASN A 1 95 ? 7.708 7.500 -26.967 1.00 64.81 95 ASN A N 1
ATOM 731 C CA . ASN A 1 95 ? 7.190 8.852 -27.191 1.00 64.81 95 ASN A CA 1
ATOM 732 C C . ASN A 1 95 ? 6.969 9.633 -25.888 1.00 64.81 95 ASN A C 1
ATOM 734 O O . ASN A 1 95 ? 6.827 10.852 -25.934 1.00 64.81 95 ASN A O 1
ATOM 738 N N . TYR A 1 96 ? 6.925 8.953 -24.740 1.00 73.88 96 TYR A N 1
ATOM 739 C CA . TYR A 1 96 ? 6.663 9.581 -23.450 1.00 73.88 96 TYR A CA 1
ATOM 740 C C . TYR A 1 96 ? 7.795 9.396 -22.426 1.00 73.88 96 TYR A C 1
ATOM 742 O O . TYR A 1 96 ? 7.725 9.956 -21.334 1.00 73.88 96 TYR A O 1
ATOM 750 N N . GLN A 1 97 ? 8.854 8.653 -22.776 1.00 84.19 97 GLN A N 1
ATOM 751 C CA . GLN A 1 97 ? 10.003 8.385 -21.899 1.00 84.19 97 GLN A CA 1
ATOM 752 C C . GLN A 1 97 ? 9.595 7.839 -20.518 1.00 84.19 97 GLN A C 1
ATOM 754 O O . GLN A 1 97 ? 10.215 8.163 -19.512 1.00 84.19 97 GLN A O 1
ATOM 759 N N . PHE A 1 98 ? 8.536 7.031 -20.442 1.00 89.25 98 PHE A N 1
ATOM 760 C CA . PHE A 1 98 ? 8.131 6.411 -19.180 1.00 89.25 98 PHE A CA 1
ATOM 761 C C . PHE A 1 98 ? 9.242 5.490 -18.661 1.00 89.25 98 PHE A C 1
ATOM 763 O O . PHE A 1 98 ? 9.717 4.641 -19.415 1.00 89.25 98 PHE A O 1
ATOM 770 N N . VAL A 1 99 ? 9.604 5.619 -17.383 1.00 89.06 99 VAL A N 1
ATOM 771 C CA . VAL A 1 99 ? 10.648 4.801 -16.734 1.00 89.06 99 VAL A CA 1
ATOM 772 C C . VAL A 1 99 ? 10.045 3.809 -15.755 1.00 89.06 99 VAL A C 1
ATOM 774 O O . VAL A 1 99 ? 10.379 2.628 -15.789 1.00 89.06 99 VAL A O 1
ATOM 777 N N . GLU A 1 100 ? 9.153 4.276 -14.889 1.00 92.75 100 GLU A N 1
ATOM 778 C CA . GLU A 1 100 ? 8.536 3.450 -13.857 1.00 92.75 100 GLU A CA 1
ATOM 779 C C . GLU A 1 100 ? 7.275 4.107 -13.298 1.00 92.75 100 GLU A C 1
ATOM 781 O O . GLU A 1 100 ? 7.009 5.296 -13.498 1.00 92.75 100 GLU A O 1
ATOM 786 N N . GLY A 1 101 ? 6.497 3.329 -12.564 1.00 94.19 101 GLY A N 1
ATOM 787 C CA . GLY A 1 101 ? 5.333 3.807 -11.850 1.00 94.19 101 GLY A CA 1
ATOM 788 C C . GLY A 1 101 ? 4.696 2.718 -11.008 1.00 94.19 101 GLY A C 1
ATOM 789 O O . GLY A 1 101 ? 5.000 1.529 -11.119 1.00 94.19 101 GLY A O 1
ATOM 790 N N . TRP A 1 102 ? 3.761 3.139 -10.173 1.00 95.44 102 TRP A N 1
ATOM 791 C CA . TRP A 1 102 ? 2.939 2.254 -9.370 1.00 95.44 102 TRP A CA 1
ATOM 792 C C . TRP A 1 102 ? 1.480 2.693 -9.411 1.00 95.44 102 TRP A C 1
ATOM 794 O O . TRP A 1 102 ? 1.158 3.872 -9.590 1.00 95.44 102 TRP A O 1
ATOM 804 N N . ARG A 1 103 ? 0.581 1.729 -9.228 1.00 95.94 103 ARG A N 1
ATOM 805 C CA . ARG A 1 103 ? -0.836 1.973 -8.971 1.00 95.94 103 ARG A CA 1
ATOM 806 C C . ARG A 1 103 ? -1.278 1.185 -7.752 1.00 95.94 103 ARG A C 1
ATOM 808 O O . ARG A 1 103 ? -0.951 0.007 -7.625 1.00 95.94 103 ARG A O 1
ATOM 815 N N . ALA A 1 104 ? -2.001 1.838 -6.855 1.00 94.94 104 ALA A N 1
ATOM 816 C CA . ALA A 1 104 ? -2.424 1.263 -5.592 1.00 94.94 104 ALA A CA 1
ATOM 817 C C . ALA A 1 104 ? -3.839 1.710 -5.220 1.00 94.94 104 ALA A C 1
ATOM 819 O O . ALA A 1 104 ? -4.228 2.863 -5.416 1.00 94.94 104 ALA A O 1
ATOM 820 N N . ARG A 1 105 ? -4.606 0.787 -4.647 1.00 94.94 105 ARG A N 1
ATOM 821 C CA . ARG A 1 105 ? -5.917 1.040 -4.055 1.00 94.94 105 ARG A CA 1
ATOM 822 C C . ARG A 1 105 ? -5.887 0.598 -2.606 1.00 94.94 105 ARG A C 1
ATOM 824 O O . ARG A 1 105 ? -5.715 -0.588 -2.322 1.00 94.94 105 ARG A O 1
ATOM 831 N N . ILE A 1 106 ? -6.081 1.544 -1.695 1.00 92.81 106 ILE A N 1
ATOM 832 C CA . ILE A 1 106 ? -6.131 1.261 -0.258 1.00 92.81 106 ILE A CA 1
ATOM 833 C C . ILE A 1 106 ? -7.313 0.338 0.045 1.00 92.81 106 ILE A C 1
ATOM 835 O O . ILE A 1 106 ? -8.392 0.481 -0.527 1.00 92.81 106 ILE A O 1
ATOM 839 N N . GLY A 1 107 ? -7.104 -0.611 0.949 1.00 93.00 107 GLY A N 1
ATOM 840 C CA . GLY A 1 107 ? -8.127 -1.551 1.389 1.00 93.00 107 GLY A CA 1
ATOM 841 C C . GLY A 1 107 ? -7.558 -2.952 1.528 1.00 93.00 107 GLY A C 1
ATOM 842 O O . GLY A 1 107 ? -6.349 -3.156 1.435 1.00 93.00 107 GLY A O 1
ATOM 843 N N . ILE A 1 108 ? -8.433 -3.928 1.746 1.00 91.62 108 ILE A N 1
ATOM 844 C CA . ILE A 1 108 ? -8.040 -5.339 1.778 1.00 91.62 108 ILE A CA 1
ATOM 845 C C . ILE A 1 108 ? -9.012 -6.196 0.978 1.00 91.62 108 ILE A C 1
ATOM 847 O O . ILE A 1 108 ? -10.223 -5.968 0.978 1.00 91.62 108 ILE A O 1
ATOM 851 N N . ASP A 1 109 ? -8.483 -7.221 0.319 1.00 90.81 109 ASP A N 1
ATOM 852 C CA . ASP A 1 109 ? -9.316 -8.295 -0.204 1.00 90.81 109 ASP A CA 1
ATOM 853 C C . ASP A 1 109 ? -9.776 -9.196 0.955 1.00 90.81 109 ASP A C 1
ATOM 855 O O . ASP A 1 109 ? -9.001 -9.518 1.860 1.00 90.81 109 ASP A O 1
ATOM 859 N N . LYS A 1 110 ? -11.041 -9.634 0.940 1.00 90.19 110 LYS A N 1
ATOM 860 C CA . LYS A 1 110 ? -11.586 -10.506 1.997 1.00 90.19 110 LYS A CA 1
ATOM 861 C C . LYS A 1 110 ? -10.825 -11.829 2.103 1.00 90.19 110 LYS A C 1
ATOM 863 O O . LYS A 1 110 ? -10.744 -12.387 3.196 1.00 90.19 110 LYS A O 1
ATOM 868 N N . SER A 1 111 ? -10.249 -12.311 1.002 1.00 90.75 111 SER A N 1
ATOM 869 C CA . SER A 1 111 ? -9.430 -13.527 0.970 1.00 90.75 111 SER A CA 1
ATOM 870 C C . SER A 1 111 ? -8.085 -13.384 1.691 1.00 90.75 111 SER A C 1
ATOM 872 O O . SER A 1 111 ? -7.527 -14.394 2.109 1.00 90.75 111 SER A O 1
ATOM 874 N N . ALA A 1 112 ? -7.593 -12.157 1.902 1.00 90.06 112 ALA A N 1
ATOM 875 C CA . ALA A 1 112 ? -6.360 -11.883 2.642 1.00 90.06 112 ALA A CA 1
ATOM 876 C C . ALA A 1 112 ? -6.556 -11.833 4.166 1.00 90.06 112 ALA A C 1
ATOM 878 O O . ALA A 1 112 ? -5.591 -11.954 4.914 1.00 90.06 112 ALA A O 1
ATOM 879 N N . ILE A 1 113 ? -7.789 -11.651 4.658 1.00 90.50 113 ILE A N 1
ATOM 880 C CA . ILE A 1 113 ? -8.083 -11.496 6.097 1.00 90.50 113 ILE A CA 1
ATOM 881 C C . ILE A 1 113 ? -7.491 -12.619 6.974 1.00 90.50 113 ILE A C 1
ATOM 883 O O . ILE A 1 113 ? -6.975 -12.287 8.049 1.00 90.50 113 ILE A O 1
ATOM 887 N N . PRO A 1 114 ? -7.544 -13.910 6.574 1.00 89.00 114 PRO A N 1
ATOM 888 C CA . PRO A 1 114 ? -7.015 -15.007 7.388 1.00 89.00 114 PRO A CA 1
ATOM 889 C C . PRO A 1 114 ? -5.488 -15.015 7.521 1.00 89.00 114 PRO A C 1
ATOM 891 O O . PRO A 1 114 ? -4.969 -15.512 8.515 1.00 89.00 114 PRO A O 1
ATOM 894 N N . THR A 1 115 ? -4.774 -14.499 6.521 1.00 85.06 115 THR A N 1
ATOM 895 C CA . THR A 1 115 ? -3.308 -14.576 6.402 1.00 85.06 115 THR A CA 1
ATOM 896 C C . THR A 1 115 ? -2.620 -13.259 6.743 1.00 85.06 115 THR A C 1
ATOM 898 O O . THR A 1 115 ? -1.452 -13.256 7.125 1.00 85.06 115 THR A O 1
ATOM 901 N N . MET A 1 116 ? -3.326 -12.132 6.628 1.00 87.19 116 MET A N 1
ATOM 902 C CA . MET A 1 116 ? -2.775 -10.820 6.942 1.00 87.19 116 MET A CA 1
ATOM 903 C C . MET A 1 116 ? -2.596 -10.617 8.452 1.00 87.19 116 MET A C 1
ATOM 905 O O . MET A 1 116 ? -3.415 -11.045 9.278 1.00 87.19 116 MET A O 1
ATOM 909 N N . GLY A 1 117 ? -1.566 -9.851 8.807 1.00 89.69 117 GLY A N 1
ATOM 910 C CA . GLY A 1 117 ? -1.314 -9.423 10.178 1.00 89.69 117 GLY A CA 1
ATOM 911 C C . GLY A 1 117 ? -2.372 -8.456 10.716 1.00 89.69 117 GLY A C 1
ATOM 912 O O . GLY A 1 117 ? -3.440 -8.237 10.134 1.00 89.69 117 GLY A O 1
ATOM 913 N N . ASN A 1 118 ? -2.080 -7.859 11.866 1.00 93.12 118 ASN A N 1
ATOM 914 C CA . ASN A 1 118 ? -2.895 -6.767 12.388 1.00 93.12 118 ASN A CA 1
ATOM 915 C C . ASN A 1 118 ? -2.690 -5.504 11.535 1.00 93.12 118 ASN A C 1
ATOM 917 O O . ASN A 1 118 ? -1.662 -5.354 10.880 1.00 93.12 118 ASN A O 1
ATOM 921 N N . ILE A 1 119 ? -3.676 -4.612 11.531 1.00 92.19 119 ILE A N 1
ATOM 922 C CA . ILE A 1 119 ? -3.586 -3.239 11.014 1.00 92.19 119 ILE A CA 1
ATOM 923 C C . ILE A 1 119 ? -3.047 -2.311 12.108 1.00 92.19 119 ILE A C 1
ATOM 925 O O . ILE A 1 119 ? -2.267 -1.415 11.820 1.00 92.19 119 ILE A O 1
ATOM 929 N N . VAL A 1 120 ? -3.434 -2.536 13.366 1.00 91.12 120 VAL A N 1
ATOM 930 C CA . VAL A 1 120 ? -2.971 -1.758 14.522 1.00 91.12 120 VAL A CA 1
ATOM 931 C C . VAL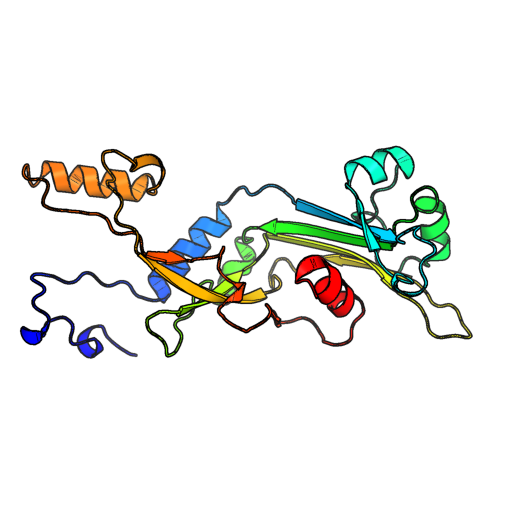 A 1 120 ? -2.333 -2.694 15.539 1.00 91.12 120 VAL A C 1
ATOM 933 O O . VAL A 1 120 ? -2.980 -3.616 16.042 1.00 91.12 120 VAL A O 1
ATOM 936 N N . GLU A 1 121 ? -1.075 -2.448 15.873 1.00 90.62 121 GLU A N 1
ATOM 937 C CA . GLU A 1 121 ? -0.332 -3.188 16.889 1.00 90.62 121 GLU A CA 1
ATOM 938 C C . GLU A 1 121 ? 0.123 -2.240 17.994 1.00 90.62 121 GLU A C 1
ATOM 940 O O . GLU A 1 121 ? 0.663 -1.160 17.743 1.00 90.62 121 GLU A O 1
ATOM 945 N N . ARG A 1 122 ? -0.111 -2.643 19.246 1.00 86.06 122 ARG A N 1
ATOM 946 C CA . ARG A 1 122 ? 0.371 -1.887 20.399 1.00 86.06 122 ARG A CA 1
ATOM 947 C C . ARG A 1 122 ? 1.893 -1.879 20.411 1.00 86.06 122 ARG A C 1
ATOM 949 O O . ARG A 1 122 ? 2.526 -2.915 20.218 1.00 86.06 122 ARG A O 1
ATOM 956 N N . THR A 1 123 ? 2.462 -0.716 20.697 1.00 80.56 123 THR A N 1
ATOM 957 C CA . THR A 1 123 ? 3.884 -0.600 21.014 1.00 80.56 123 THR A CA 1
ATOM 958 C C . THR A 1 123 ? 4.085 -0.645 22.531 1.00 80.56 123 THR A C 1
ATOM 960 O O . THR A 1 123 ? 3.138 -0.825 23.301 1.00 80.56 123 THR A O 1
ATOM 963 N N . THR A 1 124 ? 5.331 -0.493 22.973 1.00 78.50 124 THR A N 1
ATOM 964 C CA . THR A 1 124 ? 5.671 -0.293 24.386 1.00 78.50 124 THR A CA 1
ATOM 965 C C . THR A 1 124 ? 5.319 1.110 24.895 1.00 78.50 124 THR A C 1
ATOM 967 O O . THR A 1 124 ? 5.325 1.322 26.104 1.00 78.50 124 THR A O 1
ATOM 970 N N . SER A 1 125 ? 5.006 2.057 24.002 1.00 75.06 125 SER A N 1
ATOM 971 C CA . SER A 1 125 ? 4.563 3.414 24.336 1.00 75.06 125 SER A CA 1
ATOM 972 C C . SER A 1 125 ? 3.033 3.498 24.380 1.00 75.06 125 SER A C 1
ATOM 974 O O . SER A 1 125 ? 2.336 2.805 23.638 1.00 75.06 125 SER A O 1
ATOM 976 N N . MET A 1 126 ? 2.510 4.368 25.248 1.00 70.44 126 MET A N 1
ATOM 977 C CA . MET A 1 126 ? 1.077 4.683 25.322 1.00 70.44 126 MET A CA 1
ATOM 978 C C . MET A 1 126 ? 0.639 5.719 24.276 1.00 70.44 126 MET A C 1
ATOM 980 O O . MET A 1 126 ? -0.548 5.839 23.999 1.00 70.44 126 MET A O 1
ATOM 984 N N . GLU A 1 127 ? 1.587 6.438 23.676 1.00 78.81 127 GLU A N 1
ATOM 985 C CA . GLU A 1 127 ? 1.330 7.554 22.756 1.00 78.81 127 GLU A CA 1
ATOM 986 C C . GLU A 1 127 ? 1.418 7.137 21.287 1.00 78.81 127 GLU A C 1
ATOM 988 O O . GLU A 1 127 ? 1.029 7.892 20.400 1.00 78.81 127 GLU A O 1
ATOM 993 N N . THR A 1 128 ? 1.949 5.943 21.007 1.00 82.38 128 THR A N 1
ATOM 994 C CA . THR A 1 128 ? 2.186 5.484 19.635 1.00 82.38 128 THR A CA 1
ATOM 995 C C . THR A 1 128 ? 1.743 4.048 19.425 1.00 82.38 128 THR A C 1
ATOM 997 O O . THR A 1 128 ? 1.872 3.182 20.296 1.00 82.38 128 THR A O 1
ATOM 1000 N N . VAL A 1 129 ? 1.266 3.772 18.219 1.00 87.12 129 VAL A N 1
ATOM 1001 C CA . VAL A 1 129 ? 0.963 2.419 17.750 1.00 87.12 129 VAL A CA 1
ATOM 1002 C C . VAL A 1 129 ? 1.749 2.135 16.482 1.00 87.12 129 VAL A C 1
ATOM 1004 O O . VAL A 1 129 ? 2.129 3.046 15.745 1.00 87.12 129 VAL A O 1
ATOM 1007 N N . GLN A 1 130 ? 2.001 0.860 16.216 1.00 88.88 130 GLN A N 1
ATOM 1008 C CA . GLN A 1 130 ? 2.422 0.440 14.893 1.00 88.88 130 GLN A CA 1
ATOM 1009 C C . GLN A 1 130 ? 1.170 0.294 14.030 1.00 88.88 130 GLN A C 1
ATOM 1011 O O . GLN A 1 130 ? 0.228 -0.419 14.378 1.00 88.88 130 GLN A O 1
ATOM 1016 N N . PHE A 1 131 ? 1.170 0.995 12.909 1.00 89.12 131 PHE A N 1
ATOM 1017 C CA . PHE A 1 131 ? 0.154 0.947 11.883 1.00 89.12 131 PHE A CA 1
ATOM 1018 C C . PHE A 1 131 ? 0.700 0.194 10.671 1.00 89.12 131 PHE A C 1
ATOM 1020 O O . PHE A 1 131 ? 1.759 0.524 10.141 1.00 89.12 131 PHE A O 1
ATOM 1027 N N . ASN A 1 132 ? -0.036 -0.821 10.241 1.00 90.81 132 ASN A N 1
ATOM 1028 C CA . ASN A 1 132 ? 0.267 -1.626 9.071 1.00 90.81 132 ASN A CA 1
ATOM 1029 C C . ASN A 1 132 ? -0.778 -1.298 7.999 1.00 90.81 132 ASN A C 1
ATOM 1031 O O . ASN A 1 132 ? -1.947 -1.678 8.115 1.00 90.81 132 ASN A O 1
ATOM 1035 N N . MET A 1 133 ? -0.356 -0.578 6.967 1.00 88.31 133 MET A N 1
ATOM 1036 C CA . MET A 1 133 ? -1.168 -0.274 5.798 1.00 88.31 133 MET A CA 1
ATOM 1037 C C . MET A 1 133 ? -1.117 -1.441 4.809 1.00 88.31 133 MET A C 1
ATOM 1039 O O . MET A 1 133 ? -0.062 -2.027 4.563 1.00 88.31 133 MET A O 1
ATOM 1043 N N . TYR A 1 134 ? -2.273 -1.738 4.219 1.00 91.75 134 TYR A N 1
ATOM 1044 C CA . TYR A 1 134 ? -2.440 -2.742 3.175 1.00 91.75 134 TYR A CA 1
ATOM 1045 C C . TYR A 1 134 ? -3.204 -2.132 2.001 1.00 91.75 134 TYR A C 1
ATOM 1047 O O . TYR A 1 134 ? -4.019 -1.218 2.176 1.00 91.75 134 TYR A O 1
ATOM 1055 N N . CYS A 1 135 ? -2.941 -2.659 0.811 1.00 92.94 135 CYS A N 1
ATOM 1056 C CA . CYS A 1 135 ? -3.679 -2.319 -0.395 1.00 92.94 135 CYS A CA 1
ATOM 1057 C C . CYS A 1 135 ? -4.516 -3.516 -0.854 1.00 92.94 135 CYS A C 1
ATOM 1059 O O . CYS A 1 135 ? -4.137 -4.672 -0.661 1.00 92.94 135 CYS A O 1
ATOM 1061 N N . LYS A 1 136 ? -5.663 -3.236 -1.471 1.00 93.31 136 LYS A N 1
ATOM 1062 C CA . LYS A 1 136 ? -6.507 -4.229 -2.142 1.00 93.31 136 LYS A CA 1
ATOM 1063 C C . LYS A 1 136 ? -5.933 -4.569 -3.515 1.00 93.31 136 LYS A C 1
ATOM 1065 O O . LYS A 1 136 ? -5.932 -5.725 -3.923 1.00 93.31 136 LYS A O 1
ATOM 1070 N N . GLU A 1 137 ? -5.415 -3.551 -4.192 1.00 93.69 137 GLU A N 1
ATOM 1071 C CA . GLU A 1 137 ? -4.713 -3.635 -5.469 1.00 93.69 137 GLU A CA 1
ATOM 1072 C C . GLU A 1 137 ? -3.398 -2.875 -5.313 1.00 93.69 137 GLU A C 1
ATOM 1074 O O . GLU A 1 137 ? -3.402 -1.753 -4.810 1.00 93.69 137 GLU A O 1
ATOM 1079 N N . PHE A 1 138 ? -2.284 -3.477 -5.716 1.00 94.88 138 PHE A N 1
ATOM 1080 C CA . PHE A 1 138 ? -0.991 -2.805 -5.802 1.00 94.88 138 PHE A CA 1
ATOM 1081 C C . PHE A 1 138 ? -0.223 -3.430 -6.955 1.00 94.88 138 PHE A C 1
ATOM 1083 O O . PHE A 1 138 ? -0.060 -4.650 -6.997 1.00 94.88 138 PHE A O 1
ATOM 1090 N N . GLN A 1 139 ? 0.225 -2.605 -7.889 1.00 96.50 139 GLN A N 1
ATOM 1091 C CA . GLN A 1 139 ? 1.043 -3.026 -9.011 1.00 96.50 139 GLN A CA 1
ATOM 1092 C C . GLN A 1 139 ? 2.147 -2.011 -9.273 1.00 96.50 139 GLN A C 1
ATOM 1094 O O . GLN A 1 139 ? 1.933 -0.806 -9.140 1.00 96.50 139 GLN A O 1
ATOM 1099 N N . VAL A 1 140 ? 3.315 -2.514 -9.652 1.00 96.19 140 VAL A N 1
ATOM 1100 C CA . VAL A 1 140 ? 4.502 -1.733 -9.999 1.00 96.19 140 VAL A CA 1
ATOM 1101 C C . VAL A 1 140 ? 4.933 -2.138 -11.392 1.00 96.19 140 VAL A C 1
ATOM 1103 O O . VAL A 1 140 ? 4.969 -3.331 -11.691 1.00 96.19 140 VAL A O 1
ATOM 1106 N N . ALA A 1 141 ? 5.260 -1.158 -12.225 1.00 95.81 141 ALA A N 1
ATOM 1107 C CA . ALA A 1 141 ? 5.808 -1.393 -13.548 1.00 95.81 141 ALA A CA 1
ATOM 1108 C C . ALA A 1 141 ? 7.010 -0.481 -13.798 1.00 95.81 141 ALA A C 1
ATOM 1110 O O . ALA A 1 141 ? 6.992 0.678 -13.383 1.00 95.81 141 ALA A O 1
ATOM 1111 N N . GLY A 1 142 ? 8.041 -0.970 -14.480 1.00 94.06 142 GLY A N 1
ATOM 1112 C CA . GLY A 1 142 ? 9.211 -0.151 -14.784 1.00 94.06 142 GLY A CA 1
ATOM 1113 C C . GLY A 1 142 ? 10.387 -0.906 -15.383 1.00 94.06 142 GLY A C 1
ATOM 1114 O O . GLY A 1 142 ? 10.325 -2.105 -15.644 1.00 94.06 142 GLY A O 1
ATOM 1115 N N . TRP A 1 143 ? 11.470 -0.176 -15.630 1.00 90.38 143 TRP A N 1
ATOM 1116 C CA . TRP A 1 143 ? 12.651 -0.698 -16.316 1.00 90.38 143 TRP A CA 1
ATOM 1117 C C . TRP A 1 143 ? 13.584 -1.413 -15.340 1.00 90.38 143 TRP A C 1
ATOM 1119 O O . TRP A 1 143 ? 13.957 -0.853 -14.310 1.00 90.38 143 TRP A O 1
ATOM 1129 N N . VAL A 1 144 ? 14.031 -2.615 -15.698 1.00 90.00 144 VAL A N 1
ATOM 1130 C CA . VAL A 1 144 ? 15.110 -3.317 -14.994 1.00 90.00 144 VAL A CA 1
ATOM 1131 C C . VAL A 1 144 ? 16.286 -3.455 -15.940 1.00 90.00 144 VAL A C 1
ATOM 1133 O O . VAL A 1 144 ? 16.176 -4.087 -16.989 1.00 90.00 144 VAL A O 1
ATOM 1136 N N . TRP A 1 145 ? 17.405 -2.845 -15.563 1.00 83.38 145 TRP A N 1
ATOM 1137 C CA . TRP A 1 145 ? 18.630 -2.882 -16.349 1.00 83.38 145 TRP A CA 1
ATOM 1138 C C . TRP A 1 145 ? 19.343 -4.224 -16.182 1.00 83.38 145 TRP A C 1
ATOM 1140 O O . TRP A 1 145 ? 19.597 -4.660 -15.056 1.00 83.38 145 TRP A O 1
ATOM 1150 N N . GLY A 1 146 ? 19.661 -4.864 -17.307 1.00 77.88 146 GLY A N 1
ATOM 1151 C CA . GLY A 1 146 ? 20.521 -6.043 -17.355 1.00 77.88 146 GLY A CA 1
ATOM 1152 C C . GLY A 1 146 ? 21.985 -5.701 -17.062 1.00 77.88 146 GLY A C 1
ATOM 1153 O O . GLY A 1 146 ? 22.390 -4.536 -17.072 1.00 77.88 146 GLY A O 1
ATOM 1154 N N . ALA A 1 147 ? 22.796 -6.725 -16.798 1.00 70.00 147 ALA A N 1
ATOM 1155 C CA . ALA A 1 147 ? 24.236 -6.562 -16.621 1.00 70.00 147 ALA A CA 1
ATOM 1156 C C . ALA A 1 147 ? 24.956 -6.596 -17.979 1.00 70.00 147 ALA A C 1
ATOM 1158 O O . ALA A 1 147 ? 24.798 -7.538 -18.750 1.00 70.00 147 ALA A O 1
ATOM 1159 N N . GLU A 1 148 ? 25.799 -5.600 -18.258 1.00 64.25 148 GLU A N 1
ATOM 1160 C CA . GLU A 1 148 ? 26.669 -5.620 -19.440 1.00 64.25 148 GLU A CA 1
ATOM 1161 C C . GLU A 1 148 ? 27.599 -6.858 -19.439 1.00 64.25 148 GLU A C 1
ATOM 1163 O O . GLU A 1 148 ? 28.038 -7.291 -18.367 1.00 64.25 148 GLU A O 1
ATOM 1168 N N . PRO A 1 149 ? 27.951 -7.437 -20.611 1.00 62.59 149 PRO A N 1
ATOM 1169 C CA . PRO A 1 149 ? 27.772 -6.922 -21.980 1.00 62.59 149 PRO A CA 1
ATOM 1170 C C . PRO A 1 149 ? 26.532 -7.449 -22.727 1.00 62.59 149 PRO A C 1
ATOM 1172 O O . PRO A 1 149 ? 26.328 -7.100 -23.890 1.00 62.59 149 PRO A O 1
ATOM 1175 N N . TRP A 1 150 ? 25.728 -8.300 -22.096 1.00 66.31 150 TRP A N 1
ATOM 1176 C CA . TRP A 1 150 ? 24.529 -8.896 -22.682 1.00 66.31 150 TRP A CA 1
ATOM 1177 C C . TRP A 1 150 ? 23.349 -8.115 -22.111 1.00 66.31 150 TRP A C 1
ATOM 1179 O O . TRP A 1 150 ? 22.977 -8.333 -20.966 1.00 66.31 150 TRP A O 1
ATOM 1189 N N . ASP A 1 151 ? 22.871 -7.097 -22.833 1.00 72.69 151 ASP A N 1
ATOM 1190 C CA . ASP A 1 151 ? 21.782 -6.221 -22.375 1.00 72.69 151 ASP A CA 1
ATOM 1191 C C . ASP A 1 151 ? 20.467 -7.013 -22.227 1.00 72.69 151 ASP A C 1
ATOM 1193 O O . ASP A 1 151 ? 19.577 -6.954 -23.073 1.00 72.69 151 ASP A O 1
ATOM 1197 N N . ASP A 1 152 ? 20.357 -7.764 -21.132 1.00 82.62 152 ASP A N 1
ATOM 1198 C CA . ASP A 1 152 ? 19.199 -8.560 -20.725 1.00 82.62 152 ASP A CA 1
ATOM 1199 C C . ASP A 1 152 ? 18.179 -7.679 -19.981 1.00 82.62 152 ASP A C 1
ATOM 1201 O O . ASP A 1 152 ? 17.510 -8.119 -19.045 1.00 82.62 152 ASP A O 1
ATOM 1205 N N . SER A 1 153 ? 18.088 -6.396 -20.349 1.00 89.31 153 SER A N 1
ATOM 1206 C CA . SER A 1 153 ? 17.138 -5.475 -19.737 1.00 89.31 153 SER A CA 1
ATOM 1207 C C . SER A 1 153 ? 15.706 -5.903 -20.036 1.00 89.31 153 SER A C 1
ATOM 1209 O O . SER A 1 153 ? 15.317 -6.126 -21.190 1.00 89.31 153 SER A O 1
ATOM 1211 N N . ILE A 1 154 ? 14.890 -5.945 -18.989 1.00 92.12 154 ILE A N 1
ATOM 1212 C CA . ILE A 1 154 ? 13.497 -6.379 -19.052 1.00 92.12 154 ILE A CA 1
ATOM 1213 C C . ILE A 1 154 ? 12.565 -5.329 -18.465 1.00 92.12 154 ILE A C 1
ATOM 1215 O O . ILE A 1 154 ? 12.949 -4.449 -17.690 1.00 92.12 154 ILE A O 1
ATOM 1219 N N . TRP A 1 155 ? 11.304 -5.451 -18.839 1.00 94.06 155 TRP A N 1
ATOM 1220 C CA . TRP A 1 155 ? 10.206 -4.767 -18.197 1.00 94.06 155 TRP A CA 1
ATOM 1221 C C . TRP A 1 155 ? 9.752 -5.532 -16.963 1.00 94.06 155 TRP A C 1
ATOM 1223 O O . TRP A 1 155 ? 9.360 -6.694 -17.059 1.00 94.06 155 TRP A O 1
ATOM 1233 N N . LEU A 1 156 ? 9.772 -4.867 -15.816 1.00 95.06 156 LEU A N 1
ATOM 1234 C CA . LEU A 1 156 ? 9.131 -5.350 -14.606 1.00 95.06 156 LEU A CA 1
ATOM 1235 C C . LEU A 1 156 ? 7.668 -4.940 -14.634 1.00 95.06 156 LEU A C 1
ATOM 1237 O O . LEU A 1 156 ? 7.353 -3.778 -14.884 1.00 95.06 156 LEU A O 1
ATOM 1241 N N . ASN A 1 157 ? 6.781 -5.882 -14.344 1.00 96.00 157 ASN A N 1
ATOM 1242 C CA . ASN A 1 157 ? 5.378 -5.620 -14.089 1.00 96.00 157 ASN A CA 1
ATOM 1243 C C . ASN A 1 157 ? 4.822 -6.600 -13.050 1.00 96.00 157 ASN A C 1
ATOM 1245 O O . ASN A 1 157 ? 4.292 -7.664 -13.369 1.00 96.00 157 ASN A O 1
ATOM 1249 N N . VAL A 1 158 ? 4.912 -6.219 -11.779 1.00 95.25 158 VAL A N 1
ATOM 1250 C CA . VAL A 1 158 ? 4.572 -7.093 -10.656 1.00 95.25 158 VAL A CA 1
ATOM 1251 C C . VAL A 1 158 ? 3.363 -6.549 -9.914 1.00 95.25 158 VAL A C 1
ATOM 1253 O O . VAL A 1 158 ? 3.330 -5.392 -9.497 1.00 95.25 158 VAL A O 1
ATOM 1256 N N . SER A 1 159 ? 2.375 -7.418 -9.703 1.00 94.81 159 SER A N 1
ATOM 1257 C CA . SER A 1 159 ? 1.230 -7.156 -8.830 1.00 94.81 159 SER A CA 1
ATOM 1258 C C . SER A 1 159 ? 1.406 -7.866 -7.492 1.00 94.81 159 SER A C 1
ATOM 1260 O O . SER A 1 159 ? 1.894 -8.997 -7.447 1.00 94.81 159 SER A O 1
ATOM 1262 N N . GLN A 1 160 ? 0.957 -7.244 -6.402 1.00 91.25 160 GLN A N 1
ATOM 1263 C CA . GLN A 1 160 ? 0.936 -7.908 -5.101 1.00 91.25 160 GLN A CA 1
ATOM 1264 C C . GLN A 1 160 ? 0.057 -9.181 -5.135 1.00 91.25 160 GLN A C 1
ATOM 1266 O O . GLN A 1 160 ? -0.981 -9.207 -5.811 1.00 91.25 160 GLN A O 1
ATOM 1271 N N . PRO A 1 161 ? 0.394 -10.230 -4.367 1.00 88.81 161 PRO A N 1
ATOM 1272 C CA . PRO A 1 161 ? -0.472 -11.397 -4.228 1.00 88.81 161 PRO A CA 1
ATOM 1273 C C . PRO A 1 161 ? -1.798 -11.049 -3.538 1.00 88.81 161 PRO A C 1
ATOM 1275 O O . PRO A 1 161 ? -1.818 -10.387 -2.501 1.00 88.81 161 PRO A O 1
ATOM 1278 N N . LYS A 1 162 ? -2.921 -11.579 -4.044 1.00 85.38 162 LYS A N 1
ATOM 1279 C CA . LYS A 1 162 ? -4.253 -11.333 -3.450 1.00 85.38 162 LYS A CA 1
ATOM 1280 C C . LYS A 1 162 ? -4.379 -11.833 -2.008 1.00 85.38 162 LYS A C 1
ATOM 1282 O O . LYS A 1 162 ? -5.036 -11.194 -1.199 1.00 85.38 162 LYS A O 1
ATOM 1287 N N . THR A 1 163 ? -3.756 -12.967 -1.687 1.00 86.38 163 THR A N 1
ATOM 1288 C CA . THR A 1 163 ? -3.830 -13.615 -0.365 1.00 86.38 163 THR A CA 1
ATOM 1289 C C . THR A 1 163 ? -2.687 -13.225 0.569 1.00 86.38 163 THR A C 1
ATOM 1291 O O . THR A 1 163 ? -2.671 -13.648 1.721 1.00 86.38 163 THR A O 1
ATOM 1294 N N . ALA A 1 164 ? -1.712 -12.458 0.090 1.00 86.69 164 ALA A N 1
ATOM 1295 C CA . ALA A 1 164 ? -0.566 -12.001 0.868 1.00 86.69 164 ALA A CA 1
ATOM 1296 C C . ALA A 1 164 ? -0.210 -10.574 0.421 1.00 86.69 164 ALA A C 1
ATOM 1298 O O . ALA A 1 164 ? 0.810 -10.377 -0.241 1.00 86.69 164 ALA A O 1
ATOM 1299 N N . PRO A 1 165 ? -1.089 -9.592 0.708 1.00 90.56 165 PRO A N 1
ATOM 1300 C CA . PRO A 1 165 ? -0.854 -8.207 0.326 1.00 90.56 165 PRO A CA 1
ATOM 1301 C C . PRO A 1 165 ? 0.427 -7.695 0.981 1.00 90.56 165 PRO A C 1
ATOM 1303 O O . PRO A 1 165 ? 0.742 -8.061 2.119 1.00 90.56 165 PRO A O 1
ATOM 1306 N N . TRP A 1 166 ? 1.146 -6.822 0.279 1.00 90.31 166 TRP A N 1
ATOM 1307 C CA . TRP A 1 166 ? 2.332 -6.191 0.844 1.00 90.31 166 TRP A CA 1
ATOM 1308 C C . TRP A 1 166 ? 1.947 -5.351 2.057 1.00 90.31 166 TRP A C 1
ATOM 1310 O O . TRP A 1 166 ? 0.926 -4.656 2.061 1.00 90.31 166 TRP A O 1
ATOM 1320 N N . LYS A 1 167 ? 2.765 -5.451 3.103 1.00 89.62 167 LYS A N 1
ATOM 1321 C CA . LYS A 1 167 ? 2.524 -4.782 4.376 1.00 89.62 167 LYS A CA 1
ATOM 1322 C C . LYS A 1 167 ? 3.468 -3.598 4.489 1.00 89.62 167 LYS A C 1
ATOM 1324 O O . LYS A 1 167 ? 4.684 -3.780 4.524 1.00 89.62 167 LYS A O 1
ATOM 1329 N N . ILE A 1 168 ? 2.885 -2.406 4.561 1.00 87.62 168 ILE A N 1
ATOM 1330 C CA . ILE A 1 168 ? 3.615 -1.154 4.741 1.00 87.62 168 ILE A CA 1
ATOM 1331 C C . ILE A 1 168 ? 3.503 -0.764 6.210 1.00 87.62 168 ILE A C 1
ATOM 1333 O O . ILE A 1 168 ? 2.428 -0.392 6.683 1.00 87.62 168 ILE A O 1
ATOM 1337 N N . THR A 1 169 ? 4.601 -0.882 6.944 1.00 87.06 169 THR A N 1
ATOM 1338 C CA . THR A 1 169 ? 4.610 -0.710 8.402 1.00 87.06 169 THR A CA 1
ATOM 1339 C C . THR A 1 169 ? 5.119 0.677 8.776 1.00 87.06 169 THR A C 1
ATOM 1341 O O . THR A 1 169 ? 6.175 1.083 8.300 1.00 87.06 169 THR A O 1
ATOM 1344 N N . ARG A 1 170 ? 4.429 1.397 9.671 1.00 82.94 170 ARG A N 1
ATOM 1345 C CA . ARG A 1 170 ? 4.908 2.667 10.247 1.00 82.94 170 ARG A CA 1
ATOM 1346 C C . ARG A 1 170 ? 4.476 2.831 11.701 1.00 82.94 170 ARG A C 1
ATOM 1348 O O . ARG A 1 170 ? 3.433 2.327 12.098 1.00 82.94 170 ARG A O 1
ATOM 1355 N N . ARG A 1 171 ? 5.243 3.567 12.509 1.00 85.00 171 ARG A N 1
ATOM 1356 C CA . ARG A 1 171 ? 4.747 4.063 13.803 1.00 85.00 171 ARG A CA 1
ATOM 1357 C C . ARG A 1 171 ? 3.962 5.348 13.595 1.00 85.00 171 ARG A C 1
ATOM 1359 O O . ARG A 1 171 ? 4.358 6.181 12.788 1.00 85.00 171 ARG A O 1
ATOM 1366 N N . VAL A 1 172 ? 2.848 5.480 14.303 1.00 81.69 172 VAL A N 1
ATOM 1367 C CA . VAL A 1 172 ? 1.977 6.656 14.239 1.00 81.69 172 VAL A CA 1
ATOM 1368 C C . VAL A 1 172 ? 1.603 7.082 15.647 1.00 81.69 172 VAL A C 1
ATOM 1370 O O . VAL A 1 172 ? 1.454 6.240 16.541 1.00 81.69 172 VAL A O 1
ATOM 1373 N N . ASN A 1 173 ? 1.464 8.389 15.839 1.00 82.19 173 ASN A N 1
ATOM 1374 C CA . ASN A 1 173 ? 1.019 8.938 17.108 1.00 82.19 173 ASN A CA 1
ATOM 1375 C C . ASN A 1 173 ? -0.489 8.749 17.250 1.00 82.19 173 ASN A C 1
ATOM 1377 O O . ASN A 1 173 ? -1.247 8.803 16.277 1.00 82.19 173 ASN A O 1
ATOM 1381 N N . LEU A 1 174 ? -0.910 8.549 18.487 1.00 77.00 174 LEU A N 1
ATOM 1382 C CA . LEU A 1 174 ? -2.296 8.633 18.886 1.00 77.00 174 LEU A CA 1
ATOM 1383 C C . LEU A 1 174 ? -2.578 10.073 19.294 1.00 77.00 174 LEU A C 1
ATOM 1385 O O . LEU A 1 174 ? -1.881 10.642 20.131 1.00 77.00 174 LEU A O 1
ATOM 1389 N N . THR A 1 175 ? -3.601 10.663 18.695 1.00 75.19 175 THR A N 1
ATOM 1390 C CA . THR A 1 175 ? -4.101 11.978 19.091 1.00 75.19 175 THR A CA 1
ATOM 1391 C C . THR A 1 175 ? -5.520 11.829 19.595 1.00 75.19 175 THR A C 1
ATOM 1393 O O . THR A 1 175 ? -6.302 11.042 19.066 1.00 75.19 175 THR A O 1
ATOM 1396 N N . GLN A 1 176 ? -5.844 12.562 20.649 1.00 70.25 176 GLN A N 1
ATOM 1397 C CA . GLN A 1 176 ? -7.209 12.671 21.134 1.00 70.25 176 GLN A CA 1
ATOM 1398 C C . GLN A 1 176 ? -7.787 13.973 20.606 1.00 70.25 176 GLN A C 1
ATOM 1400 O O . GLN A 1 176 ? -7.137 15.019 20.649 1.00 70.25 176 GLN A O 1
ATOM 1405 N N . GLN A 1 177 ? -9.000 13.898 20.085 1.00 66.62 177 GLN A N 1
ATOM 1406 C CA . GLN A 1 177 ? -9.791 15.076 19.770 1.00 66.62 177 GLN A CA 1
ATOM 1407 C C . GLN A 1 177 ? -11.127 14.919 20.469 1.00 66.62 177 GLN A C 1
ATOM 1409 O O . GLN A 1 177 ? -11.739 13.861 20.378 1.00 66.62 177 GLN A O 1
ATOM 1414 N N . THR A 1 178 ? -11.584 15.952 21.165 1.00 67.06 178 THR A N 1
ATOM 1415 C CA . THR A 1 178 ? -12.951 15.978 21.683 1.00 67.06 178 THR A CA 1
ATOM 1416 C C . THR A 1 178 ? -13.871 16.362 20.531 1.00 67.06 178 THR A C 1
ATOM 1418 O O . THR A 1 178 ? -13.719 17.435 19.947 1.00 67.06 178 THR A O 1
ATOM 1421 N N . VAL A 1 179 ? -14.805 15.479 20.181 1.00 63.72 179 VAL A N 1
ATOM 1422 C CA . VAL A 1 179 ? -15.778 15.712 19.111 1.00 63.72 179 VAL A CA 1
ATOM 1423 C C . VAL A 1 179 ? -17.151 15.890 19.739 1.00 63.72 179 VAL A C 1
ATOM 1425 O O . VAL A 1 179 ? -17.669 15.001 20.418 1.00 63.72 179 VAL A O 1
ATOM 1428 N N . ASP A 1 180 ? -17.768 17.041 19.482 1.00 69.75 180 ASP A N 1
ATOM 1429 C CA . ASP A 1 180 ? -19.195 17.205 19.739 1.00 69.75 180 ASP A CA 1
ATOM 1430 C C . ASP A 1 180 ? -19.960 16.445 18.653 1.00 69.75 180 ASP A C 1
ATOM 1432 O O . ASP A 1 180 ? -20.217 16.965 17.570 1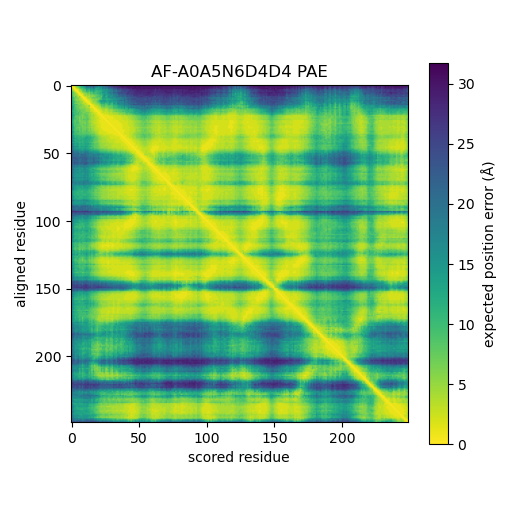.00 69.75 180 ASP A O 1
ATOM 1436 N N . TRP A 1 181 ? -20.311 15.191 18.927 1.00 69.06 181 TRP A N 1
ATOM 1437 C CA . TRP A 1 181 ? -20.994 14.325 17.967 1.00 69.06 181 TRP A CA 1
ATOM 1438 C C . TRP A 1 181 ? -22.392 14.835 17.573 1.00 69.06 181 TRP A C 1
ATOM 1440 O O . TRP A 1 181 ? -22.908 14.416 16.536 1.00 69.06 181 TRP A O 1
ATOM 1450 N N . LYS A 1 182 ? -23.004 15.743 18.350 1.00 70.12 182 LYS A N 1
ATOM 1451 C CA . LYS A 1 182 ? -24.291 16.368 17.999 1.00 70.12 182 LYS A CA 1
ATOM 1452 C C . LYS A 1 182 ? -24.108 17.432 16.922 1.00 70.12 182 LYS A C 1
ATOM 1454 O O . LYS A 1 182 ? -24.944 17.536 16.029 1.00 70.12 182 LYS A O 1
ATOM 1459 N N . ALA A 1 183 ? -23.012 18.186 16.981 1.00 70.56 183 ALA A N 1
ATOM 1460 C CA . ALA A 1 183 ? -22.668 19.203 15.988 1.00 70.56 183 ALA A CA 1
ATOM 1461 C C . ALA A 1 183 ? -21.828 18.660 14.814 1.00 70.56 183 ALA A C 1
ATOM 1463 O O . ALA A 1 183 ? -21.867 19.214 13.719 1.00 70.56 183 ALA A O 1
ATOM 1464 N N . GLN A 1 184 ? -21.065 17.587 15.032 1.00 64.56 184 GLN A N 1
ATOM 1465 C CA . GLN A 1 184 ? -20.041 17.055 14.120 1.00 64.56 184 GLN A CA 1
ATOM 1466 C C . GLN A 1 184 ? -20.256 15.564 13.805 1.00 64.56 184 GLN A C 1
ATOM 1468 O O . GLN A 1 184 ? -19.299 14.833 13.548 1.00 64.56 184 GLN A O 1
ATOM 1473 N N . GLY A 1 185 ? -21.508 15.096 13.834 1.00 61.50 185 GLY A N 1
ATOM 1474 C CA . GLY A 1 185 ? -21.863 13.680 13.681 1.00 61.50 185 GLY A CA 1
ATOM 1475 C C . GLY A 1 185 ? -21.354 13.018 12.397 1.00 61.50 185 GLY A C 1
ATOM 1476 O O . GLY A 1 185 ? -21.105 11.819 12.410 1.00 61.50 185 GLY A O 1
ATOM 1477 N N . ASP A 1 186 ? -21.116 13.781 11.328 1.00 67.62 186 ASP A N 1
ATOM 1478 C CA . ASP A 1 186 ? -20.560 13.263 10.068 1.00 67.62 186 ASP A CA 1
ATOM 1479 C C . ASP A 1 186 ? -19.102 12.779 10.200 1.00 67.62 186 ASP A C 1
ATOM 1481 O O . ASP A 1 186 ? -18.652 11.938 9.423 1.00 67.62 186 ASP A O 1
ATOM 1485 N N . ASN A 1 187 ? -18.367 13.259 11.211 1.00 63.62 187 ASN A N 1
ATOM 1486 C CA . ASN A 1 187 ? -17.003 12.812 11.520 1.00 63.62 187 ASN A CA 1
ATOM 1487 C C . ASN A 1 187 ? -16.974 11.569 12.425 1.00 63.62 187 ASN A C 1
ATOM 1489 O O . ASN A 1 187 ? -15.901 11.094 12.803 1.00 63.62 187 ASN A O 1
ATOM 1493 N N . VAL A 1 188 ? -18.143 11.041 12.790 1.00 67.56 188 VAL A N 1
ATOM 1494 C CA . VAL A 1 188 ? -18.303 9.852 13.623 1.00 67.56 188 VAL A CA 1
ATOM 1495 C C . VAL A 1 188 ? -18.997 8.772 12.783 1.00 67.56 188 VAL A C 1
ATOM 1497 O O . VAL A 1 188 ? -19.987 9.059 12.112 1.00 67.56 188 VAL A O 1
ATOM 1500 N N . PRO A 1 189 ? -18.528 7.511 12.797 1.00 71.44 189 PRO A N 1
ATOM 1501 C CA . PRO A 1 189 ? -19.205 6.427 12.089 1.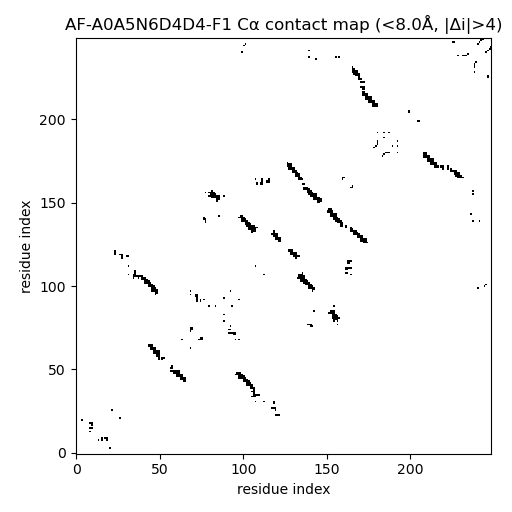00 71.44 189 PRO A CA 1
ATOM 1502 C C . PRO A 1 189 ? -20.710 6.366 12.409 1.00 71.44 189 PRO A C 1
ATOM 1504 O O . PRO A 1 189 ? -21.114 6.440 13.570 1.00 71.44 189 PRO A O 1
ATOM 1507 N N . HIS A 1 190 ? -21.559 6.226 11.383 1.00 74.25 190 HIS A N 1
ATOM 1508 C CA . HIS A 1 190 ? -23.023 6.285 11.535 1.00 74.25 190 HIS A CA 1
ATOM 1509 C C . HIS A 1 190 ? -23.595 5.274 12.540 1.00 74.25 190 HIS A C 1
ATOM 1511 O O . HIS A 1 190 ? -24.620 5.529 13.171 1.00 74.25 190 HIS A O 1
ATOM 1517 N N . ASP A 1 191 ? -22.975 4.105 12.664 1.00 73.25 191 ASP A N 1
ATOM 1518 C CA . ASP A 1 191 ? -23.331 3.088 13.650 1.00 73.25 191 ASP A CA 1
ATOM 1519 C C . ASP A 1 191 ? -23.004 3.533 15.081 1.00 73.25 191 ASP A C 1
ATOM 1521 O O . ASP A 1 191 ? -23.838 3.355 15.971 1.00 73.25 191 ASP A O 1
ATOM 1525 N N . ALA A 1 192 ? -21.859 4.186 15.292 1.00 73.06 192 ALA A N 1
ATOM 1526 C CA . ALA A 1 192 ? -21.510 4.808 16.567 1.00 73.06 192 ALA A CA 1
ATOM 1527 C C . ALA A 1 192 ? -22.467 5.961 16.914 1.00 73.06 192 ALA A C 1
ATOM 1529 O O . ALA A 1 192 ? -22.976 6.002 18.033 1.00 73.06 192 ALA A O 1
ATOM 1530 N N . VAL A 1 193 ? -22.814 6.827 15.952 1.00 74.50 193 VAL A N 1
ATOM 1531 C CA . VAL A 1 193 ? -23.827 7.885 16.153 1.00 74.50 193 VAL A CA 1
ATOM 1532 C C . VAL A 1 193 ? -25.173 7.287 16.567 1.00 74.50 193 VAL A C 1
ATOM 1534 O O . VAL A 1 193 ? -25.786 7.758 17.521 1.00 74.50 193 VAL A O 1
ATOM 1537 N N . LYS A 1 194 ? -25.633 6.216 15.907 1.00 79.81 194 LYS A N 1
ATOM 1538 C CA . LYS A 1 194 ? -26.883 5.530 16.283 1.00 79.81 194 LYS A CA 1
ATOM 1539 C C . LYS A 1 194 ? -26.836 4.948 17.694 1.00 79.81 194 LYS A C 1
ATOM 1541 O O . LYS A 1 194 ? -27.837 5.014 18.403 1.00 79.81 194 LYS A O 1
ATOM 1546 N N . ALA A 1 195 ? -25.706 4.369 18.096 1.00 77.50 195 ALA A N 1
ATOM 1547 C CA . ALA A 1 195 ? -25.537 3.844 19.448 1.00 77.50 195 ALA A CA 1
ATOM 1548 C C . ALA A 1 195 ? -25.621 4.967 20.495 1.00 77.50 195 ALA A C 1
ATOM 1550 O O . ALA A 1 195 ? -26.364 4.840 21.465 1.00 77.50 195 ALA A O 1
ATOM 1551 N N . LEU A 1 196 ? -24.946 6.093 20.248 1.00 76.31 196 LEU A N 1
ATOM 1552 C CA . LEU A 1 196 ? -24.972 7.274 21.117 1.00 76.31 196 LEU A CA 1
ATOM 1553 C C . LEU A 1 196 ? -26.374 7.887 21.215 1.00 76.31 196 LEU A C 1
ATOM 1555 O O . LEU A 1 196 ? -26.847 8.169 22.309 1.00 76.31 196 LEU A O 1
ATOM 1559 N N . GLN A 1 197 ? -27.090 7.998 20.094 1.00 77.25 197 GLN A N 1
ATOM 1560 C CA . GLN A 1 197 ? -28.482 8.462 20.075 1.00 77.25 197 GLN A CA 1
ATOM 1561 C C . GLN A 1 197 ? -29.428 7.573 20.889 1.00 77.25 197 GLN A C 1
ATOM 1563 O O . GLN A 1 197 ? -30.440 8.061 21.386 1.00 77.25 197 GLN A O 1
ATOM 1568 N N . ASN A 1 198 ? -29.158 6.270 20.986 1.00 78.62 198 ASN A N 1
ATOM 1569 C CA . ASN A 1 198 ? -29.963 5.384 21.821 1.00 78.62 198 ASN A CA 1
ATOM 1570 C C . ASN A 1 198 ? -29.667 5.598 23.309 1.00 78.62 198 ASN A C 1
ATOM 1572 O O . ASN A 1 198 ? -30.609 5.641 24.090 1.00 78.62 198 ASN A O 1
ATOM 1576 N N . LEU A 1 199 ? -28.403 5.816 23.680 1.00 75.50 199 LEU A N 1
ATOM 1577 C CA . LEU A 1 199 ? -28.012 6.135 25.058 1.00 75.50 199 LEU A CA 1
ATOM 1578 C C . LEU A 1 199 ? -28.591 7.481 25.526 1.00 75.50 199 LEU A C 1
ATOM 1580 O O . LEU A 1 199 ? -29.126 7.569 26.627 1.00 75.50 199 LEU A O 1
ATOM 1584 N N . ASP A 1 200 ? -28.585 8.502 24.665 1.00 74.00 200 ASP A N 1
ATOM 1585 C CA . ASP A 1 200 ? -29.184 9.817 24.953 1.00 74.00 200 ASP A CA 1
ATOM 1586 C C . ASP A 1 200 ? -30.706 9.747 25.187 1.00 74.00 200 ASP A C 1
ATOM 1588 O O . ASP A 1 200 ? -31.268 10.560 25.918 1.00 74.00 200 ASP A O 1
ATOM 1592 N N . LYS A 1 201 ? -31.407 8.778 24.582 1.00 75.44 201 LYS A N 1
ATOM 1593 C CA . LYS A 1 201 ? -32.843 8.567 24.853 1.00 75.44 201 LYS A CA 1
ATOM 1594 C C . LYS A 1 201 ? -33.089 7.986 26.243 1.00 75.44 201 LYS A C 1
ATOM 1596 O O . LYS A 1 201 ? -34.168 8.190 26.792 1.00 75.44 201 LYS A O 1
ATOM 1601 N N . GLU A 1 202 ? -32.126 7.240 26.778 1.00 74.62 202 GLU A N 1
ATOM 1602 C CA . GLU A 1 202 ? -32.215 6.603 28.094 1.00 74.62 202 GLU A CA 1
ATOM 1603 C C . GLU A 1 202 ? -31.794 7.551 29.228 1.00 74.62 202 GLU A C 1
ATOM 1605 O O . GLU A 1 202 ? -32.213 7.351 30.367 1.00 74.62 202 GLU A O 1
ATOM 1610 N N . SER A 1 203 ? -31.039 8.615 28.922 1.00 64.69 203 SER A N 1
ATOM 1611 C CA . SER A 1 203 ? -30.633 9.645 29.882 1.00 64.69 203 SER A CA 1
ATOM 1612 C C . SER A 1 203 ? -30.747 11.056 29.272 1.00 64.69 203 SER A C 1
ATOM 1614 O O . SER A 1 203 ? -29.922 11.421 28.439 1.00 64.69 203 SER A O 1
ATOM 1616 N N . PRO A 1 204 ? -31.742 11.875 29.677 1.00 58.25 204 PRO A N 1
ATOM 1617 C CA . PRO A 1 204 ? -32.029 13.176 29.056 1.00 58.25 204 PRO A CA 1
ATOM 1618 C C . PRO A 1 204 ? -30.988 14.270 29.345 1.00 58.25 204 PRO A C 1
ATOM 1620 O O . PRO A 1 204 ? -30.978 15.301 28.671 1.00 58.25 204 PRO A O 1
ATOM 1623 N N . GLU A 1 205 ? -30.108 14.068 30.326 1.00 61.88 205 GLU A N 1
ATOM 1624 C CA . GLU A 1 205 ? -28.926 14.907 30.513 1.00 61.88 205 GLU A CA 1
ATOM 1625 C C . GLU A 1 205 ? -27.809 14.402 29.591 1.00 61.88 205 GLU A C 1
ATOM 1627 O O . GLU A 1 205 ? -27.510 13.209 29.571 1.00 61.88 205 GLU A O 1
ATOM 1632 N N . SER A 1 206 ? -27.196 15.304 28.816 1.00 58.25 206 SER A N 1
ATOM 1633 C CA . SER A 1 206 ? -26.092 14.993 27.895 1.00 58.25 206 SER A CA 1
ATOM 1634 C C . SER A 1 206 ? -24.821 14.644 28.677 1.00 58.25 206 SER A C 1
ATOM 1636 O O . SER A 1 206 ? -23.890 15.440 28.747 1.00 58.25 206 SER A O 1
ATOM 1638 N N . VAL A 1 207 ? -24.797 13.466 29.294 1.00 63.88 207 VAL A N 1
ATOM 1639 C CA . VAL A 1 207 ? -23.728 13.008 30.196 1.00 63.88 207 VAL A CA 1
ATOM 1640 C C . VAL A 1 207 ? -22.546 12.365 29.464 1.00 63.88 207 VAL A C 1
ATOM 1642 O O . VAL A 1 207 ? -21.562 12.002 30.101 1.00 63.88 207 VAL A O 1
ATOM 1645 N N . PHE A 1 208 ? -22.609 12.238 28.133 1.00 62.47 208 PHE A N 1
ATOM 1646 C CA . PHE A 1 208 ? -21.574 11.580 27.335 1.00 62.47 208 PHE A CA 1
ATOM 1647 C C . PHE A 1 208 ? -20.953 12.521 26.296 1.00 62.47 208 PHE A C 1
ATOM 1649 O O . PHE A 1 208 ? -21.620 12.989 25.369 1.00 62.47 208 PHE A O 1
ATOM 1656 N N . THR A 1 209 ? -19.647 12.746 26.418 1.00 61.88 209 THR A N 1
ATOM 1657 C CA . THR A 1 209 ? -18.784 13.272 25.353 1.00 61.88 209 THR A CA 1
ATOM 1658 C C . THR A 1 209 ? -18.093 12.124 24.621 1.00 61.88 209 THR A C 1
ATOM 1660 O O . THR A 1 209 ? -17.836 11.063 25.189 1.00 61.88 209 THR A O 1
ATOM 1663 N N . VAL A 1 210 ? -17.806 12.328 23.332 1.00 65.12 210 VAL A N 1
ATOM 1664 C CA . VAL A 1 210 ? -17.099 11.350 22.499 1.00 65.12 210 VAL A CA 1
ATOM 1665 C C . VAL A 1 210 ? -15.726 11.905 22.174 1.00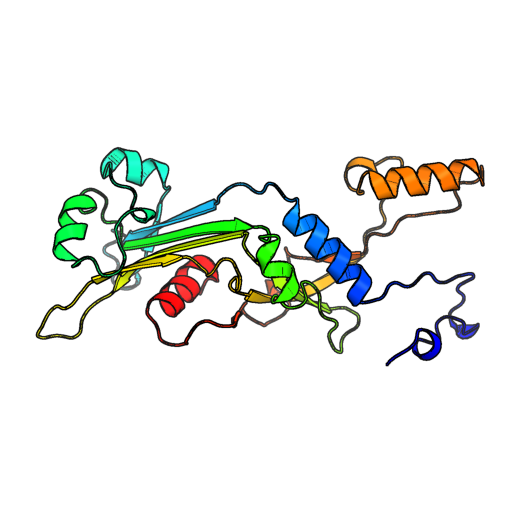 65.12 210 VAL A C 1
ATOM 1667 O O . VAL A 1 210 ? -15.595 12.951 21.541 1.00 65.12 210 VAL A O 1
ATOM 1670 N N . GLU A 1 211 ? -14.698 11.184 22.596 1.00 67.00 211 GLU A N 1
ATOM 1671 C CA . GLU A 1 211 ? -13.313 11.517 22.286 1.00 67.00 211 GLU A CA 1
ATOM 1672 C C . GLU A 1 211 ? -12.739 10.436 21.374 1.00 67.00 211 GLU A C 1
ATOM 1674 O O . GLU A 1 211 ? -12.277 9.395 21.856 1.00 67.00 211 GLU A O 1
ATOM 1679 N N . PRO A 1 212 ? -12.806 10.603 20.040 1.00 67.19 212 PRO A N 1
ATOM 1680 C CA . PRO A 1 212 ? -12.110 9.702 19.146 1.00 67.19 212 PRO A CA 1
ATOM 1681 C C . PRO A 1 212 ? -10.607 9.714 19.426 1.00 67.19 212 PRO A C 1
ATOM 1683 O O . PRO A 1 212 ? -9.943 10.753 19.450 1.00 67.19 212 PRO A O 1
ATOM 1686 N N . LEU A 1 213 ? -10.068 8.508 19.567 1.00 71.75 213 LEU A N 1
ATOM 1687 C CA . LEU A 1 213 ? -8.643 8.261 19.478 1.00 71.75 213 LEU A CA 1
ATOM 1688 C C . LEU A 1 213 ? -8.275 8.129 17.998 1.00 71.75 213 LEU A C 1
ATOM 1690 O O . LEU A 1 213 ? -8.644 7.152 17.342 1.00 71.75 213 LEU A O 1
ATOM 1694 N N . LEU A 1 214 ? -7.571 9.122 17.470 1.00 75.94 214 LEU A N 1
ATOM 1695 C CA . LEU A 1 214 ? -7.217 9.218 16.062 1.00 75.94 214 LEU A CA 1
ATOM 1696 C C . LEU A 1 214 ? -5.774 8.775 15.830 1.00 75.94 214 LEU A C 1
ATOM 1698 O O . LEU A 1 214 ? -4.855 9.164 16.555 1.00 75.94 214 LEU A O 1
ATOM 1702 N N . LEU A 1 215 ? -5.579 7.993 14.769 1.00 76.00 215 LEU A N 1
ATOM 1703 C CA . LEU A 1 215 ? -4.258 7.736 14.207 1.00 76.00 215 LEU A CA 1
ATOM 1704 C C . LEU A 1 215 ? -3.818 8.993 13.452 1.00 76.00 215 LEU A C 1
ATOM 1706 O O . LEU A 1 215 ? -4.401 9.329 12.420 1.00 76.00 215 LEU A O 1
ATOM 1710 N N . ASP A 1 216 ? -2.796 9.684 13.947 1.00 74.62 216 ASP A N 1
ATOM 1711 C CA . ASP A 1 216 ? -2.221 10.820 13.233 1.00 74.62 216 ASP A CA 1
ATOM 1712 C C . ASP A 1 216 ? -1.308 10.318 12.107 1.00 74.62 216 ASP A C 1
ATOM 1714 O O . ASP A 1 216 ? -0.132 10.001 12.305 1.00 74.62 216 ASP A O 1
ATOM 1718 N N . LEU A 1 217 ? -1.884 10.231 10.906 1.00 70.75 217 LEU A N 1
ATOM 1719 C CA . LEU A 1 217 ? -1.178 9.878 9.673 1.00 70.75 217 LEU A CA 1
ATOM 1720 C C . LEU A 1 217 ? -0.472 11.089 9.029 1.00 70.75 217 LEU A C 1
ATOM 1722 O O . LEU A 1 217 ? 0.292 10.917 8.080 1.00 70.75 217 LEU A O 1
ATOM 1726 N N . THR A 1 218 ? -0.694 12.303 9.548 1.00 62.25 218 THR A N 1
ATOM 1727 C CA . THR A 1 218 ? -0.182 13.564 8.983 1.00 62.25 218 THR A CA 1
ATOM 1728 C C . THR A 1 218 ? 1.147 13.995 9.593 1.00 62.25 218 THR A C 1
ATOM 1730 O O . THR A 1 218 ? 1.987 14.551 8.895 1.00 62.25 218 THR A O 1
ATOM 1733 N N . ARG A 1 219 ? 1.392 13.681 10.871 1.00 56.84 219 ARG A N 1
ATOM 1734 C CA . ARG A 1 219 ? 2.651 13.979 11.583 1.00 56.84 219 ARG A CA 1
ATOM 1735 C C . ARG A 1 219 ? 3.589 12.782 11.654 1.00 56.84 219 ARG A C 1
ATOM 1737 O O . ARG A 1 219 ? 4.317 12.578 12.627 1.00 56.84 219 ARG A O 1
ATOM 1744 N N . THR A 1 220 ? 3.584 11.975 10.605 1.00 50.19 220 THR A N 1
ATOM 1745 C CA . THR A 1 220 ? 4.370 10.741 10.535 1.00 50.19 220 THR A CA 1
ATOM 1746 C C . THR A 1 220 ? 5.877 10.982 10.380 1.00 50.19 220 THR A C 1
ATOM 1748 O O . THR A 1 220 ? 6.666 10.042 10.465 1.00 50.19 220 THR A O 1
ATOM 1751 N N . GLU A 1 221 ? 6.297 12.235 10.201 1.00 46.91 221 GLU A N 1
ATOM 1752 C CA . GLU A 1 221 ? 7.701 12.662 10.185 1.00 46.91 221 GLU A CA 1
ATOM 1753 C C . GLU A 1 221 ? 8.362 12.622 11.578 1.00 46.91 221 GLU A C 1
ATOM 1755 O O . GLU A 1 221 ? 9.583 12.531 11.677 1.00 46.91 221 GLU A O 1
ATOM 1760 N N . LEU A 1 222 ? 7.576 12.634 12.666 1.00 40.97 222 LEU A N 1
ATOM 1761 C CA . LEU A 1 222 ? 8.089 12.707 14.046 1.00 40.97 222 LEU A CA 1
ATOM 1762 C C . LEU A 1 222 ? 8.319 11.341 14.709 1.00 40.97 222 LEU A C 1
ATOM 1764 O O . LEU A 1 222 ? 8.966 11.253 15.751 1.00 40.97 222 LEU A O 1
ATOM 1768 N N . THR A 1 223 ? 7.830 10.259 14.109 1.00 47.69 223 THR A N 1
ATOM 1769 C CA . THR A 1 223 ? 8.196 8.890 14.483 1.00 47.69 223 THR A CA 1
ATOM 1770 C C . THR A 1 223 ? 9.243 8.430 13.477 1.00 47.69 223 THR A C 1
ATOM 1772 O O . THR A 1 223 ? 8.899 7.972 12.397 1.00 47.69 223 THR A O 1
ATOM 1775 N N . ALA A 1 224 ? 10.523 8.610 13.829 1.00 47.34 224 ALA A N 1
ATOM 1776 C CA . ALA A 1 224 ? 11.749 8.488 13.017 1.00 47.34 224 ALA A CA 1
ATOM 1777 C C . ALA A 1 224 ? 11.993 7.161 12.246 1.00 47.34 224 ALA A C 1
ATOM 1779 O O . ALA A 1 224 ? 13.119 6.849 11.863 1.00 47.34 224 ALA A O 1
ATOM 1780 N N . THR A 1 225 ? 10.971 6.343 12.024 1.00 54.56 225 THR A N 1
ATOM 1781 C CA . THR A 1 225 ? 11.009 5.124 11.223 1.00 54.56 225 THR A CA 1
ATOM 1782 C C . THR A 1 225 ? 10.386 5.391 9.859 1.00 54.56 225 THR A C 1
ATOM 1784 O O . THR A 1 225 ? 9.175 5.615 9.764 1.00 54.56 225 THR A O 1
ATOM 1787 N N . ARG A 1 226 ? 11.210 5.326 8.805 1.00 63.06 226 ARG A N 1
ATOM 1788 C CA . ARG A 1 226 ? 10.725 5.201 7.424 1.00 63.06 226 ARG A CA 1
ATOM 1789 C C . ARG A 1 226 ? 9.767 4.014 7.336 1.00 63.06 226 ARG A C 1
ATOM 1791 O O . ARG A 1 226 ? 10.015 3.018 8.026 1.00 63.06 226 ARG A O 1
ATOM 1798 N N . PRO A 1 227 ? 8.695 4.091 6.531 1.00 64.12 227 PRO A N 1
ATOM 1799 C CA . PRO A 1 227 ? 7.856 2.927 6.357 1.00 64.12 227 PRO A CA 1
ATOM 1800 C C . PRO A 1 227 ? 8.681 1.777 5.768 1.00 64.12 227 PRO A C 1
ATOM 1802 O O . PRO A 1 227 ? 9.574 2.013 4.957 1.00 64.12 227 PRO A O 1
ATOM 1805 N N . THR A 1 228 ? 8.409 0.545 6.189 1.00 72.69 228 THR A N 1
ATOM 1806 C CA . THR A 1 228 ? 9.077 -0.647 5.646 1.00 72.69 228 THR A CA 1
ATOM 1807 C C . THR A 1 228 ? 8.110 -1.454 4.800 1.00 72.69 228 THR A C 1
ATOM 1809 O O . THR A 1 228 ? 6.917 -1.517 5.104 1.00 72.69 228 THR A O 1
ATOM 1812 N N . LEU A 1 229 ? 8.629 -2.067 3.738 1.00 78.06 229 LEU A N 1
ATOM 1813 C CA . LEU A 1 229 ? 7.908 -3.048 2.935 1.00 78.06 229 LEU A CA 1
ATOM 1814 C C . LEU A 1 229 ? 8.268 -4.439 3.430 1.00 78.06 229 LEU A C 1
ATOM 1816 O O . LEU A 1 229 ? 9.298 -5.007 3.068 1.00 78.06 229 LEU A O 1
ATOM 1820 N N . ASP A 1 230 ? 7.409 -4.979 4.280 1.00 70.94 230 ASP A N 1
ATOM 1821 C CA . ASP A 1 230 ? 7.605 -6.317 4.805 1.00 70.94 230 ASP A CA 1
ATOM 1822 C C . ASP A 1 230 ? 7.125 -7.337 3.759 1.00 70.94 230 ASP A C 1
ATOM 1824 O O . ASP A 1 230 ? 6.097 -7.144 3.104 1.00 70.94 230 ASP A O 1
ATOM 1828 N N . SER A 1 231 ? 7.813 -8.477 3.662 1.00 71.31 231 SER A N 1
ATOM 1829 C CA . SER A 1 231 ? 7.536 -9.572 2.705 1.00 71.31 231 SER A CA 1
ATOM 1830 C C . SER A 1 231 ? 8.005 -9.337 1.262 1.00 71.31 231 SER A C 1
ATOM 1832 O O . SER A 1 231 ? 7.717 -10.168 0.402 1.00 71.31 231 SER A O 1
ATOM 1834 N N . LEU A 1 232 ? 8.743 -8.255 0.995 1.00 80.88 232 LEU A N 1
ATOM 1835 C CA . LEU A 1 232 ? 9.489 -8.075 -0.252 1.00 80.88 232 LEU A CA 1
ATOM 1836 C C . LEU A 1 232 ? 10.971 -8.388 -0.044 1.00 80.88 232 LEU A C 1
ATOM 1838 O O . LEU A 1 232 ? 11.556 -8.042 0.983 1.00 80.88 232 LEU A O 1
ATOM 1842 N N . GLU A 1 233 ? 11.578 -9.044 -1.029 1.00 84.56 233 GLU A N 1
ATOM 1843 C CA . GLU A 1 233 ? 13.012 -9.314 -1.026 1.00 84.56 233 GLU A CA 1
ATOM 1844 C C . GLU A 1 233 ? 13.790 -8.008 -1.239 1.00 84.56 233 GLU A C 1
ATOM 1846 O O . GLU A 1 233 ? 13.573 -7.276 -2.211 1.00 84.56 233 GLU A O 1
ATOM 1851 N N . GLN A 1 234 ? 14.682 -7.704 -0.294 1.00 84.75 234 GLN A N 1
ATOM 1852 C CA . GLN A 1 234 ? 15.533 -6.518 -0.348 1.00 84.75 234 GLN A CA 1
ATOM 1853 C C . GLN A 1 234 ? 16.519 -6.609 -1.517 1.00 84.75 234 GLN A C 1
ATOM 1855 O O . GLN A 1 234 ? 16.911 -7.697 -1.927 1.00 84.75 234 GLN A O 1
ATOM 1860 N N . ASN A 1 235 ? 16.966 -5.453 -2.015 1.00 82.56 235 ASN A N 1
ATOM 1861 C CA . ASN A 1 235 ? 17.905 -5.331 -3.141 1.00 82.56 235 ASN A CA 1
ATOM 1862 C C . ASN A 1 235 ? 17.375 -5.849 -4.493 1.00 82.56 235 ASN A C 1
ATOM 1864 O O . ASN A 1 235 ? 18.145 -5.992 -5.440 1.00 82.56 235 ASN A O 1
ATOM 1868 N N . THR A 1 236 ? 16.070 -6.100 -4.612 1.00 87.94 236 THR A N 1
ATOM 1869 C CA . THR A 1 236 ? 15.413 -6.336 -5.905 1.00 87.94 236 THR A CA 1
ATOM 1870 C C . THR A 1 236 ? 15.044 -5.012 -6.573 1.00 87.94 236 THR A C 1
ATOM 1872 O O . THR A 1 236 ? 14.828 -4.007 -5.895 1.00 87.94 236 THR A O 1
ATOM 1875 N N . ALA A 1 237 ? 14.903 -5.004 -7.903 1.00 88.25 237 ALA A N 1
ATOM 1876 C CA . ALA A 1 237 ? 14.466 -3.809 -8.630 1.00 88.25 237 ALA A CA 1
ATOM 1877 C C . ALA A 1 237 ? 13.097 -3.298 -8.141 1.00 88.25 237 ALA A C 1
ATOM 1879 O O . ALA A 1 237 ? 12.931 -2.100 -7.934 1.00 88.25 237 ALA A O 1
ATOM 1880 N N . LEU A 1 238 ? 12.158 -4.212 -7.857 1.00 89.94 238 LEU A N 1
ATOM 1881 C CA . LEU A 1 238 ? 10.861 -3.891 -7.253 1.00 89.94 238 LEU A CA 1
ATOM 1882 C C . LEU A 1 238 ? 11.014 -3.121 -5.934 1.00 89.94 238 LEU A C 1
ATOM 1884 O O . LEU A 1 238 ? 10.355 -2.101 -5.728 1.00 89.94 238 LEU A O 1
ATOM 1888 N N . TYR A 1 239 ? 11.879 -3.611 -5.041 1.00 88.75 239 TYR A N 1
ATOM 1889 C CA . TYR A 1 239 ? 12.121 -2.977 -3.748 1.00 88.75 239 TYR A CA 1
ATOM 1890 C C . TYR A 1 239 ? 12.716 -1.575 -3.923 1.00 88.75 239 TYR A C 1
ATOM 1892 O O . TYR A 1 239 ? 12.227 -0.628 -3.311 1.00 88.75 239 TYR A O 1
ATOM 1900 N N . THR A 1 240 ? 13.718 -1.424 -4.795 1.00 88.00 240 THR A N 1
ATOM 1901 C CA . THR A 1 240 ? 14.349 -0.129 -5.091 1.00 88.00 240 THR A CA 1
ATOM 1902 C C . THR A 1 240 ? 13.340 0.887 -5.631 1.00 88.00 240 THR A C 1
ATOM 1904 O O . THR A 1 240 ? 13.242 1.984 -5.086 1.00 88.00 240 THR A O 1
ATOM 1907 N N . MET A 1 241 ? 12.522 0.511 -6.622 1.00 90.06 241 MET A N 1
ATOM 1908 C CA . MET A 1 241 ? 11.498 1.398 -7.196 1.00 90.06 241 MET A CA 1
ATOM 1909 C C . MET A 1 241 ? 10.514 1.898 -6.134 1.00 90.06 241 MET A C 1
ATOM 1911 O O . MET A 1 241 ? 10.209 3.090 -6.067 1.00 90.06 241 MET A O 1
ATOM 1915 N N . LEU A 1 242 ? 10.023 1.000 -5.274 1.00 89.19 242 LEU A N 1
ATOM 1916 C CA . LEU A 1 242 ? 9.073 1.360 -4.221 1.00 89.19 242 LEU A CA 1
ATOM 1917 C C . LEU A 1 242 ? 9.704 2.225 -3.125 1.00 89.19 242 LEU A C 1
ATOM 1919 O O . LEU A 1 242 ? 9.048 3.141 -2.625 1.00 89.19 242 LEU A O 1
ATOM 1923 N N . MET A 1 243 ? 10.962 1.967 -2.761 1.00 86.25 243 MET A N 1
ATOM 1924 C CA . MET A 1 243 ? 11.697 2.818 -1.824 1.00 86.25 243 MET A CA 1
ATOM 1925 C C . MET A 1 243 ? 11.837 4.244 -2.363 1.00 86.25 243 MET A C 1
ATOM 1927 O O . MET A 1 243 ? 11.597 5.194 -1.627 1.00 86.25 243 MET A O 1
ATOM 1931 N N . GLU A 1 244 ? 12.171 4.400 -3.644 1.00 84.50 244 GLU A N 1
ATOM 1932 C CA . GLU A 1 244 ? 12.396 5.713 -4.254 1.00 84.50 244 GLU A CA 1
ATOM 1933 C C . GLU A 1 244 ? 11.101 6.498 -4.505 1.00 84.50 244 GLU A C 1
ATOM 1935 O O . GLU A 1 244 ? 11.075 7.712 -4.306 1.00 84.50 244 GLU A O 1
ATOM 1940 N N . THR A 1 245 ? 10.025 5.828 -4.935 1.00 84.69 245 THR A N 1
ATOM 1941 C CA . THR A 1 245 ? 8.825 6.516 -5.458 1.00 84.69 245 THR A CA 1
ATOM 1942 C C . THR A 1 245 ? 7.570 6.392 -4.612 1.00 84.69 245 THR A C 1
ATOM 1944 O O . THR A 1 245 ? 6.712 7.271 -4.672 1.00 84.69 245 THR A O 1
ATOM 1947 N N . PHE A 1 246 ? 7.412 5.310 -3.851 1.00 85.25 246 PHE A N 1
ATOM 1948 C CA . PHE A 1 246 ? 6.213 5.090 -3.041 1.00 85.25 246 PHE A CA 1
ATOM 1949 C C . PHE A 1 246 ? 6.439 5.507 -1.587 1.00 85.25 246 PHE A C 1
ATOM 1951 O O . PHE A 1 246 ? 5.607 6.197 -1.001 1.00 85.25 246 PHE A O 1
ATOM 1958 N N . LEU A 1 247 ? 7.570 5.108 -1.005 1.00 80.00 247 LEU A N 1
ATOM 1959 C CA . LEU A 1 247 ? 7.925 5.447 0.376 1.00 80.00 247 LEU A CA 1
ATOM 1960 C C . LEU A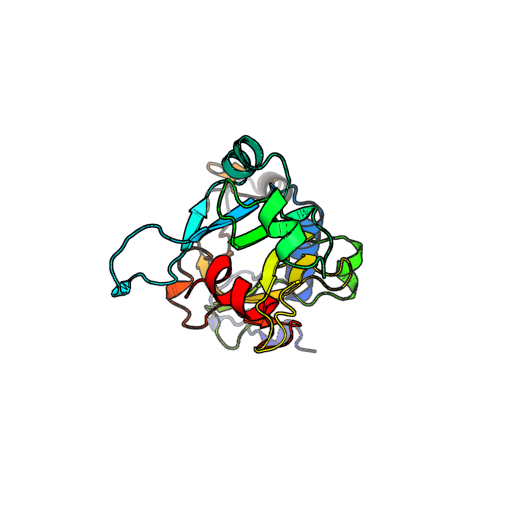 1 247 ? 8.634 6.797 0.503 1.00 80.00 247 LEU A C 1
ATOM 1962 O O . LEU A 1 247 ? 8.563 7.418 1.565 1.00 80.00 247 LEU A O 1
ATOM 1966 N N . GLY A 1 248 ? 9.255 7.245 -0.586 1.00 65.81 248 GLY A N 1
ATOM 1967 C CA . GLY A 1 248 ? 10.045 8.463 -0.641 1.00 65.81 248 GLY A CA 1
ATOM 1968 C C . GLY A 1 248 ? 11.473 8.277 -0.103 1.00 65.81 248 GLY A C 1
ATOM 1969 O O . GLY A 1 248 ? 11.742 7.352 0.677 1.00 65.81 248 GLY A O 1
ATOM 1970 N N . PRO A 1 249 ? 12.402 9.147 -0.544 1.00 50.94 249 PRO A N 1
ATOM 1971 C CA . PRO A 1 249 ? 13.804 9.103 -0.161 1.00 50.94 249 PRO A CA 1
ATOM 1972 C C . PRO A 1 249 ? 14.076 9.501 1.285 1.00 50.94 249 PRO A C 1
ATOM 1974 O O . PRO A 1 249 ? 13.170 9.812 2.087 1.00 50.94 249 PRO A O 1
#

Radius of gyration: 23.71 Å; Cα contacts (8 Å, |Δi|>4): 394; chains: 1; bounding box: 61×35×72 Å

pLDDT: mean 80.38, std 12.85, range [36.59, 96.5]

Sequence (249 aa):
MNNAQASHLSSADYGYDFVVATTQQGINATMKRFMATLDAPLISRCYKPDPDPDPARRGAKIEVSHDEIMKTAKTDPFDIPDGTPLHEVRDKLNNYQFVEGWRARIGIDKSAIPTMGNIVERTTSMETVQFNMYCKEFQVAGWVWGAEPWDDSIWLNVSQPKTAPWKITRRVNLTQQTVDWKAQGDNVPHDAVKALQNLDKESPESVFTVEPLLLDLTRTELTATRPTLDSLEQNTALYTMLMETFLGP

Secondary structure (DSSP, 8-state):
---GGGG-TT-GGG--S------HHHHHHHHHHHHHH--PPPEEEEEEE-----GGGTT-EEEE-HHHHHHHH-S-GGGSPTT-BHHHHHHHHGGGT--EEEEEEES--GGGTTT---SEEE-SSSSEEEEEE-EEEEEEEEEEPPPTTS---EEEEEEPPTTS--EEEEEEEEEE--B-TTTSGGGS-HHHHHHHHHHHHH-SS----B--EEEESS-TTSS----EEETSPTTSHHHHHHHHHTS--

Organism: Aspergillus parasiticus (NCBI:txid5067)

Mean predicted aligned error: 9.82 Å

Nearest PDB structures (foldseek):
  4qni-assembly1_A  TM=4.507E-01  e=2.586E+00  Bacteroides thetaiotaomicron VPI-5482
  8pex-assembly1_E  TM=1.925E-01  e=1.477E+00  Escherichia coli